Protein AF-A0A2D4FQ95-F1 (afdb_monomer)

Sequence (191 aa):
DLCTGSPGAPVATLPGPGVSPYSHSRPGHPTNSEYRPQQSTRLRQQVIQVVLNGMESYQEVTVQRNCCLTLCNFSIPEELEFQYRRVNELLLNILNPTRQDESIQRIAVHLCNALVCQVDNDHKEAVGRMGFVMTMLRLIQKKLGDKICDQVMEFSWSALWNITDETPSNCEMFLNYNGMKLFLECLKEFP

Structure (mmCIF, N/CA/C/O backbone):
data_AF-A0A2D4FQ95-F1
#
_entry.id   AF-A0A2D4FQ95-F1
#
loop_
_atom_site.group_PDB
_atom_site.id
_atom_site.type_symbol
_atom_site.label_atom_id
_atom_site.label_alt_id
_atom_site.label_comp_id
_atom_site.label_asym_id
_atom_site.label_entity_id
_atom_site.label_seq_id
_atom_site.pdbx_PDB_ins_code
_atom_site.Cartn_x
_atom_site.Cartn_y
_atom_site.Cartn_z
_atom_site.occupancy
_atom_site.B_iso_or_equiv
_atom_site.auth_seq_id
_atom_site.auth_comp_id
_atom_site.auth_asym_id
_atom_site.auth_atom_id
_atom_site.pdbx_PDB_model_num
ATOM 1 N N . ASP A 1 1 ? 41.271 51.588 54.695 1.00 37.12 1 ASP A N 1
ATOM 2 C CA . ASP A 1 1 ? 40.923 52.857 55.365 1.00 37.12 1 ASP A CA 1
ATOM 3 C C . ASP A 1 1 ? 39.530 53.277 54.935 1.00 37.12 1 ASP A C 1
ATOM 5 O O . ASP A 1 1 ? 39.297 53.499 53.759 1.00 37.12 1 ASP A O 1
ATOM 9 N N . LEU A 1 2 ? 38.527 52.951 55.744 1.00 34.06 2 LEU A N 1
ATOM 10 C CA . LEU A 1 2 ? 38.018 53.735 56.878 1.00 34.06 2 LEU A CA 1
ATOM 11 C C . LEU A 1 2 ? 36.988 54.784 56.434 1.00 34.06 2 LEU A C 1
ATOM 13 O O . LEU A 1 2 ? 37.273 55.724 55.705 1.00 34.06 2 LEU A O 1
ATOM 17 N N . CYS A 1 3 ? 35.778 54.532 56.931 1.00 29.42 3 CYS A N 1
ATOM 18 C CA . CYS A 1 3 ? 34.595 55.368 57.048 1.00 29.42 3 CYS A CA 1
ATOM 19 C C . CYS A 1 3 ? 34.855 56.875 57.203 1.00 29.42 3 CYS A C 1
ATOM 21 O O . CYS A 1 3 ? 35.782 57.271 57.901 1.00 29.42 3 CYS A O 1
ATOM 23 N N . THR A 1 4 ? 33.915 57.711 56.752 1.00 37.28 4 THR A N 1
ATOM 24 C CA . THR A 1 4 ? 32.944 58.427 57.621 1.00 37.28 4 THR A CA 1
ATOM 25 C C . THR A 1 4 ? 32.159 59.485 56.832 1.00 37.28 4 THR A C 1
ATOM 27 O O . THR A 1 4 ? 32.711 60.145 55.959 1.00 37.28 4 THR A O 1
ATOM 30 N N . GLY A 1 5 ? 30.870 59.661 57.166 1.00 34.75 5 GLY A N 1
ATOM 31 C CA . GLY A 1 5 ? 30.103 60.857 56.783 1.00 34.75 5 GLY A CA 1
ATOM 32 C C . GLY A 1 5 ? 28.598 60.672 56.537 1.00 34.75 5 GLY A C 1
ATOM 33 O O . GLY A 1 5 ? 28.131 60.888 55.428 1.00 34.75 5 GLY A O 1
ATOM 34 N N . SER A 1 6 ? 27.822 60.293 57.558 1.00 35.44 6 SER A N 1
ATOM 35 C CA . SER A 1 6 ? 26.397 60.697 57.699 1.00 35.44 6 SER A CA 1
ATOM 36 C C . SER A 1 6 ? 26.343 62.090 58.385 1.00 35.44 6 SER A C 1
ATOM 38 O O . SER A 1 6 ? 27.418 62.528 58.800 1.00 35.44 6 SER A O 1
ATOM 40 N N . PRO A 1 7 ? 25.197 62.785 58.624 1.00 46.59 7 PRO A N 1
ATOM 41 C CA . PRO A 1 7 ? 23.787 62.387 58.469 1.00 46.59 7 PRO A CA 1
ATOM 42 C C . PRO A 1 7 ? 22.829 63.471 57.897 1.00 46.59 7 PRO A C 1
ATOM 44 O O . PRO A 1 7 ? 23.135 64.656 57.835 1.00 46.59 7 PRO A O 1
ATOM 47 N N . GLY A 1 8 ? 21.599 63.057 57.578 1.00 35.72 8 GLY A N 1
ATOM 48 C CA . GLY A 1 8 ? 20.442 63.937 57.377 1.00 35.72 8 GLY A CA 1
ATOM 49 C C . GLY A 1 8 ? 19.144 63.124 57.413 1.00 35.72 8 GLY A C 1
ATOM 50 O O . GLY A 1 8 ? 18.840 62.408 56.467 1.00 35.72 8 GLY A O 1
ATOM 51 N N . ALA A 1 9 ? 18.420 63.183 58.530 1.00 34.75 9 ALA A N 1
ATOM 52 C CA . ALA A 1 9 ? 17.098 62.578 58.749 1.00 34.75 9 ALA A CA 1
ATOM 53 C C . ALA A 1 9 ? 16.001 63.674 58.672 1.00 34.75 9 ALA A C 1
ATOM 55 O O . ALA A 1 9 ? 16.349 64.849 58.574 1.00 34.75 9 ALA A O 1
ATOM 56 N N . PRO A 1 10 ? 14.712 63.388 58.933 1.00 43.38 10 PRO A N 1
ATOM 57 C CA . PRO A 1 10 ? 13.787 62.483 58.241 1.00 43.38 10 PRO A CA 1
ATOM 58 C C . PRO A 1 10 ? 12.487 63.222 57.821 1.00 43.38 10 PRO A C 1
ATOM 60 O O . PRO A 1 10 ? 12.159 64.269 58.372 1.00 43.38 10 PRO A O 1
ATOM 63 N N . VAL A 1 11 ? 11.666 62.644 56.935 1.00 38.31 11 VAL A N 1
ATOM 64 C CA . VAL A 1 11 ? 10.221 62.957 56.892 1.00 38.31 11 VAL A CA 1
ATOM 65 C C . VAL A 1 11 ? 9.431 61.657 56.833 1.00 38.31 11 VAL A C 1
ATOM 67 O O . VAL A 1 11 ? 9.595 60.843 55.929 1.00 38.31 11 VAL A O 1
ATOM 70 N N . ALA A 1 12 ? 8.595 61.479 57.852 1.00 32.03 12 ALA A N 1
ATOM 71 C CA . ALA A 1 12 ? 7.659 60.385 58.017 1.00 32.03 12 ALA A CA 1
ATOM 72 C C . ALA A 1 12 ? 6.338 60.687 57.295 1.00 32.03 12 ALA A C 1
ATOM 74 O O . ALA A 1 12 ? 5.844 61.814 57.316 1.00 32.03 12 ALA A O 1
ATOM 75 N N . THR A 1 13 ? 5.706 59.660 56.732 1.00 37.78 13 THR A N 1
ATOM 76 C CA . THR A 1 13 ? 4.256 59.644 56.511 1.00 37.78 13 THR A CA 1
ATOM 77 C C . THR A 1 13 ? 3.721 58.295 56.992 1.00 37.78 13 THR A C 1
ATOM 79 O O . THR A 1 13 ? 4.320 57.250 56.751 1.00 37.78 13 THR A O 1
ATOM 82 N N . LEU A 1 14 ? 2.660 58.384 57.792 1.00 38.50 14 LEU A N 1
ATOM 83 C CA . LEU A 1 14 ? 2.061 57.374 58.670 1.00 38.50 14 LEU A CA 1
ATOM 84 C C . LEU A 1 14 ? 1.149 56.357 57.927 1.00 38.50 14 LEU A C 1
ATOM 86 O O . LEU A 1 14 ? 0.901 56.525 56.734 1.00 38.50 14 LEU A O 1
ATOM 90 N N . PRO A 1 15 ? 0.672 55.292 58.615 1.00 43.94 15 PRO A N 1
ATOM 91 C CA . PRO A 1 15 ? 0.324 53.997 58.030 1.00 43.94 15 PRO A CA 1
ATOM 92 C C . PRO A 1 15 ? -1.182 53.783 57.793 1.00 43.94 15 PRO A C 1
ATOM 94 O O . PRO A 1 15 ? -2.026 54.415 58.425 1.00 43.94 15 PRO A O 1
ATOM 97 N N . GLY A 1 16 ? -1.505 52.804 56.941 1.00 38.12 16 GLY A N 1
ATOM 98 C CA . GLY A 1 16 ? -2.830 52.178 56.845 1.00 38.12 16 GLY A CA 1
ATOM 99 C C . GLY A 1 16 ? -2.853 50.787 57.512 1.00 38.12 16 GLY A C 1
ATOM 100 O O . GLY A 1 16 ? -1.824 50.109 57.508 1.00 38.12 16 GLY A O 1
ATOM 101 N N . PRO A 1 17 ? -3.980 50.350 58.109 1.00 39.91 17 PRO A N 1
ATOM 102 C CA . PRO A 1 17 ? -4.015 49.262 59.090 1.00 39.91 17 PRO A CA 1
ATOM 103 C C . PRO A 1 17 ? -4.292 47.860 58.503 1.00 39.91 17 PRO A C 1
ATOM 105 O O . PRO A 1 17 ? -5.199 47.676 57.702 1.00 39.91 17 PRO A O 1
ATOM 108 N N . GLY A 1 18 ? -3.546 46.865 58.998 1.00 37.84 18 GLY A N 1
ATOM 109 C CA . GLY A 1 18 ? -4.095 45.744 59.779 1.00 37.84 18 GLY A CA 1
ATOM 110 C C . GLY A 1 18 ? -4.864 44.589 59.104 1.00 37.84 18 GLY A C 1
ATOM 111 O O . GLY A 1 18 ? -6.081 44.654 59.031 1.00 37.84 18 GLY A O 1
ATOM 112 N N . VAL A 1 19 ? -4.119 43.506 58.797 1.00 42.06 19 VAL A N 1
ATOM 113 C CA . VAL A 1 19 ? -4.344 42.040 59.033 1.00 42.06 19 VAL A CA 1
ATOM 114 C C . VAL A 1 19 ? -5.722 41.413 58.702 1.00 42.06 19 VAL A C 1
ATOM 116 O O . VAL A 1 19 ? -6.765 41.923 59.078 1.00 42.06 19 VAL A O 1
ATOM 119 N N . SER A 1 20 ? -5.814 40.204 58.121 1.00 36.41 20 SER A N 1
ATOM 120 C CA . SER A 1 20 ? -5.571 38.926 58.836 1.00 36.41 20 SER A CA 1
ATOM 121 C C . SER A 1 20 ? -5.819 37.675 57.929 1.00 36.41 20 SER A C 1
ATOM 123 O O . SER A 1 20 ? -6.104 37.845 56.746 1.00 36.41 20 S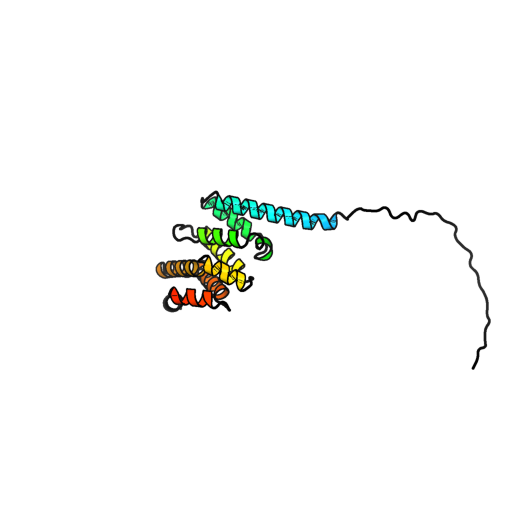ER A O 1
ATOM 125 N N . PRO A 1 21 ? -5.703 36.407 58.389 1.00 41.75 21 PRO A N 1
ATOM 126 C CA . PRO A 1 21 ? -4.522 35.568 58.171 1.00 41.75 21 PRO A CA 1
ATOM 127 C C . PRO A 1 21 ? -4.899 34.128 57.739 1.00 41.75 21 PRO A C 1
ATOM 129 O O . PRO A 1 21 ? -5.302 33.329 58.572 1.00 41.75 21 PRO A O 1
ATOM 132 N N . TYR A 1 22 ? -4.757 33.729 56.474 1.00 31.12 22 TYR A N 1
ATOM 133 C CA . TYR A 1 22 ? -4.996 32.319 56.105 1.00 31.12 22 TYR A CA 1
ATOM 134 C C . TYR A 1 22 ? -4.031 31.834 55.021 1.00 31.12 22 TYR A C 1
ATOM 136 O O . TYR A 1 22 ? -4.389 31.668 53.860 1.00 31.12 22 TYR A O 1
ATOM 144 N N . SER A 1 23 ? -2.789 31.562 55.419 1.00 41.69 23 SER A N 1
ATOM 145 C CA . SER A 1 23 ? -1.865 30.691 54.688 1.00 41.69 23 SER A CA 1
ATOM 146 C C . SER A 1 23 ? -2.082 29.237 55.120 1.00 41.69 23 SER A C 1
ATOM 148 O O . SER A 1 23 ? -1.330 28.671 55.911 1.00 41.69 23 SER A O 1
ATOM 150 N N . HIS A 1 24 ? -3.135 28.609 54.597 1.00 36.53 24 HIS A N 1
ATOM 151 C CA . HIS A 1 24 ? -3.285 27.153 54.616 1.00 36.53 24 HIS A CA 1
ATOM 152 C C . HIS A 1 24 ? -3.449 26.652 53.184 1.00 36.53 24 HIS A C 1
ATOM 154 O O . HIS A 1 24 ? -4.546 26.615 52.628 1.00 36.53 24 HIS A O 1
ATOM 160 N N . SER A 1 25 ? -2.322 26.277 52.584 1.00 34.69 25 SER A N 1
ATOM 161 C CA . SER A 1 25 ? -2.263 25.540 51.327 1.00 34.69 25 SER A CA 1
ATOM 162 C C . SER A 1 25 ? -2.965 24.190 51.511 1.00 34.69 25 SER A C 1
ATOM 164 O O . SER A 1 25 ? -2.443 23.297 52.176 1.00 34.69 25 SER A O 1
ATOM 166 N N . ARG A 1 26 ? -4.174 24.045 50.956 1.00 35.00 26 ARG A N 1
ATOM 167 C CA . ARG A 1 26 ? -4.848 22.744 50.817 1.00 35.00 26 ARG A CA 1
ATOM 168 C C . ARG A 1 26 ? -4.076 21.860 49.823 1.00 35.00 26 ARG A C 1
ATOM 170 O O . ARG A 1 26 ? -3.608 22.385 48.813 1.00 35.00 26 ARG A O 1
ATOM 177 N N . PRO A 1 27 ? -3.987 20.536 50.040 1.00 46.62 27 PRO A N 1
ATOM 178 C CA . PRO A 1 27 ? -3.434 19.625 49.051 1.00 46.62 27 PRO A CA 1
ATOM 179 C C . PRO A 1 27 ? -4.472 19.290 47.971 1.00 46.62 27 PRO A C 1
ATOM 181 O O . PRO A 1 27 ? -5.615 18.969 48.283 1.00 46.62 27 PRO A O 1
ATOM 184 N N . GLY A 1 28 ? -4.029 19.314 46.711 1.00 48.28 28 GLY A N 1
ATOM 185 C CA . GLY A 1 28 ? -4.607 18.540 45.611 1.00 48.28 28 GLY A CA 1
ATOM 186 C C . GLY A 1 28 ? -5.890 19.075 44.972 1.00 48.28 28 GLY A C 1
ATOM 187 O O . GLY A 1 28 ? -6.985 18.658 45.322 1.00 48.28 28 GLY A O 1
ATOM 188 N N . HIS A 1 29 ? -5.740 19.855 43.902 1.00 39.56 29 HIS A N 1
ATOM 189 C CA . HIS A 1 29 ? -6.600 19.692 42.730 1.00 39.56 29 HIS A CA 1
ATOM 190 C C . HIS A 1 29 ? -5.735 19.821 41.475 1.00 39.56 29 HIS A C 1
ATOM 192 O O . HIS A 1 29 ? -5.236 20.912 41.200 1.00 39.56 29 HIS A O 1
ATOM 198 N N . PRO A 1 30 ? -5.516 18.730 40.727 1.00 44.94 30 PRO A N 1
ATOM 199 C CA . PRO A 1 30 ? -4.867 18.832 39.436 1.00 44.94 30 PRO A CA 1
ATOM 200 C C . PRO A 1 30 ? -5.828 19.572 38.497 1.00 44.94 30 PRO A C 1
ATOM 202 O O . PRO A 1 30 ? -7.034 19.309 38.455 1.00 44.94 30 PRO A O 1
ATOM 205 N N . THR A 1 31 ? -5.312 20.598 37.834 1.00 43.31 31 THR A N 1
ATOM 206 C CA . THR A 1 31 ? -6.087 21.522 37.015 1.00 43.31 31 THR A CA 1
ATOM 207 C C . THR A 1 31 ? -6.659 20.789 35.798 1.00 43.31 31 THR A C 1
ATOM 209 O O . THR A 1 31 ? -5.975 20.060 35.085 1.00 43.31 31 THR A O 1
ATOM 212 N N . ASN A 1 32 ? -7.952 20.999 35.544 1.00 48.06 32 ASN A N 1
ATOM 213 C CA . ASN A 1 32 ? -8.749 20.392 34.463 1.00 48.06 32 ASN A CA 1
ATOM 214 C C . ASN A 1 32 ? -8.170 20.581 33.036 1.00 48.06 32 ASN A C 1
ATOM 216 O O . ASN A 1 32 ? -8.685 20.015 32.071 1.00 48.06 32 ASN A O 1
ATOM 220 N N . SER A 1 33 ? -7.131 21.404 32.883 1.00 49.38 33 SER A N 1
ATOM 221 C CA . SER A 1 33 ? -6.471 21.718 31.617 1.00 49.38 33 SER A CA 1
ATOM 222 C C . SER A 1 33 ? -5.540 20.613 31.118 1.00 49.38 33 SER A C 1
ATOM 224 O O . SER A 1 33 ? -5.439 20.446 29.909 1.00 49.38 33 SER A O 1
ATOM 226 N N . GLU A 1 34 ? -4.910 19.832 32.000 1.00 44.41 34 GLU A N 1
ATOM 227 C CA . GLU A 1 34 ? -4.027 18.717 31.599 1.00 44.41 34 GLU A CA 1
ATOM 228 C C . GLU A 1 34 ? -4.803 17.415 31.338 1.00 44.41 34 GLU A C 1
ATOM 230 O O . GLU A 1 34 ? -4.411 16.606 30.497 1.00 44.41 34 GLU A O 1
ATOM 235 N N . TYR A 1 35 ? -5.969 17.249 31.972 1.00 45.50 35 TYR A N 1
ATOM 236 C CA . TYR A 1 35 ? -6.833 16.079 31.770 1.00 45.50 35 TYR A CA 1
ATOM 237 C C . TYR A 1 35 ? -7.503 16.039 30.395 1.00 45.50 35 TYR A C 1
ATOM 239 O O . TYR 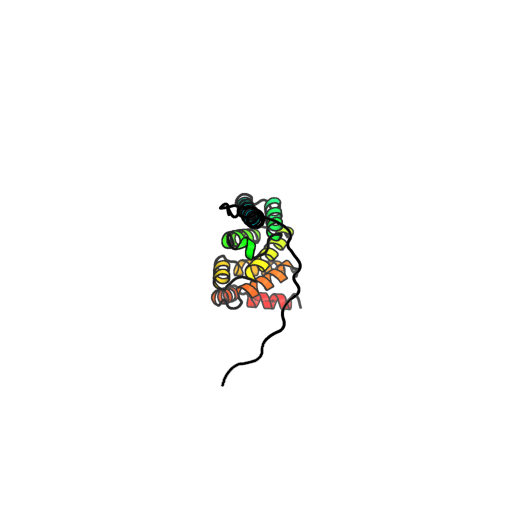A 1 35 ? -7.664 14.963 29.821 1.00 45.50 35 TYR A O 1
ATOM 247 N N . ARG A 1 36 ? -7.891 17.196 29.846 1.00 43.00 36 ARG A N 1
ATOM 248 C CA . ARG A 1 36 ? -8.571 17.293 28.543 1.00 43.00 36 ARG A CA 1
ATOM 249 C C . ARG A 1 36 ? -7.748 16.766 27.355 1.00 43.00 36 ARG A C 1
ATOM 251 O O . ARG A 1 36 ? -8.315 15.999 26.576 1.00 43.00 36 ARG A O 1
ATOM 258 N N . PRO A 1 37 ? -6.459 17.119 27.182 1.00 54.66 37 PRO A N 1
ATOM 259 C CA . PRO A 1 37 ? -5.652 16.567 26.094 1.00 54.66 37 PRO A CA 1
ATOM 260 C C . PRO A 1 37 ? -5.351 15.072 26.283 1.00 54.66 37 PRO A C 1
ATOM 262 O O . PRO A 1 37 ? -5.376 14.317 25.322 1.00 54.66 37 PRO A O 1
ATOM 265 N N . GLN A 1 38 ? -5.163 14.589 27.514 1.00 54.97 38 GLN A N 1
ATOM 266 C CA . GLN A 1 38 ? -4.898 13.162 27.758 1.00 54.97 38 GLN A CA 1
ATOM 267 C C . GLN A 1 38 ? -6.140 12.279 27.548 1.00 54.97 38 GLN A C 1
ATOM 269 O O . GLN A 1 38 ? -6.038 11.158 27.045 1.00 54.97 38 GLN A O 1
ATOM 274 N N . GLN A 1 39 ? -7.331 12.780 27.895 1.00 59.75 39 GLN A N 1
ATOM 275 C CA . GLN A 1 39 ? -8.601 12.124 27.569 1.00 59.75 39 GLN A CA 1
ATOM 276 C C . GLN A 1 39 ? -8.849 12.089 26.059 1.00 59.75 39 GLN A C 1
ATOM 278 O O . GLN A 1 39 ? -9.342 11.078 25.557 1.00 59.75 39 GLN A O 1
ATOM 283 N N . SER A 1 40 ? -8.473 13.145 25.328 1.00 80.25 40 SER A N 1
ATOM 284 C CA . SER A 1 40 ? -8.627 13.169 23.873 1.00 80.25 40 SER A CA 1
ATOM 285 C C . SER A 1 40 ? -7.699 12.163 23.186 1.00 80.25 40 SER A C 1
ATOM 287 O O . SER A 1 40 ? -8.164 11.449 22.301 1.00 80.25 40 SER A O 1
ATOM 289 N N . THR A 1 41 ? -6.450 11.993 23.639 1.00 84.38 41 THR A N 1
ATOM 290 C CA . THR A 1 41 ? -5.540 10.959 23.110 1.00 8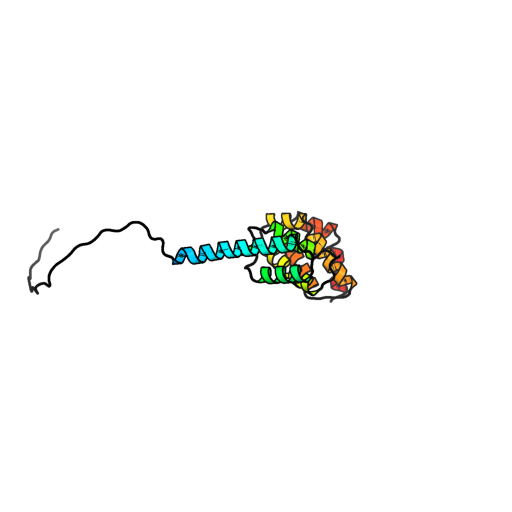4.38 41 THR A CA 1
ATOM 291 C C . THR A 1 41 ? -6.062 9.546 23.364 1.00 84.38 41 THR A C 1
ATOM 293 O O . THR A 1 41 ? -6.095 8.732 22.444 1.00 84.38 41 THR A O 1
ATOM 296 N N . ARG A 1 42 ? -6.532 9.241 24.584 1.00 87.31 42 ARG A N 1
ATOM 297 C CA . ARG A 1 42 ? -7.104 7.915 24.894 1.00 87.31 42 ARG A CA 1
ATOM 298 C C . ARG A 1 42 ? -8.335 7.610 24.049 1.00 87.31 42 ARG A C 1
ATOM 300 O O . ARG A 1 42 ? -8.467 6.498 23.548 1.00 87.31 42 ARG A O 1
ATOM 307 N N . LEU A 1 43 ? -9.215 8.595 23.868 1.00 90.38 43 LEU A N 1
ATOM 308 C CA . LEU A 1 43 ? -10.391 8.439 23.018 1.00 90.38 43 LEU A CA 1
ATOM 309 C C . LEU A 1 43 ? -9.993 8.198 21.556 1.00 90.38 43 LEU A C 1
ATOM 311 O O . LEU A 1 43 ? -10.539 7.304 20.920 1.00 90.38 43 LEU A O 1
ATOM 315 N N . ARG A 1 44 ? -9.008 8.935 21.030 1.00 91.31 44 ARG A N 1
ATOM 316 C CA . ARG A 1 44 ? -8.482 8.744 19.666 1.00 91.31 44 ARG A CA 1
ATOM 317 C C . ARG A 1 44 ? -7.903 7.343 19.474 1.00 91.31 44 ARG A C 1
ATOM 319 O O . ARG A 1 44 ? -8.259 6.674 18.510 1.00 91.31 44 ARG A O 1
ATOM 326 N N . GLN A 1 45 ? -7.120 6.850 20.434 1.00 93.56 45 GLN A N 1
ATOM 327 C CA . GLN A 1 45 ? -6.610 5.474 20.417 1.00 93.56 45 GLN A CA 1
ATOM 328 C C . GLN A 1 45 ? -7.738 4.433 20.441 1.00 93.56 45 GLN A C 1
ATOM 330 O O . GLN A 1 45 ? -7.681 3.453 19.701 1.00 93.56 45 GLN A O 1
ATOM 335 N N . GLN A 1 46 ? -8.789 4.647 21.241 1.00 94.12 46 GLN A N 1
ATOM 336 C CA . GLN A 1 46 ? -9.968 3.772 21.250 1.00 94.12 46 GLN A CA 1
ATOM 337 C C . GLN A 1 46 ? -10.698 3.784 19.903 1.00 94.12 46 GLN A C 1
ATOM 339 O O . GLN A 1 46 ? -11.072 2.723 19.409 1.00 94.12 46 GLN A O 1
ATOM 344 N N . VAL A 1 47 ? -10.866 4.956 19.283 1.00 94.56 47 VAL A N 1
ATOM 345 C CA . VAL A 1 47 ? -11.465 5.070 17.946 1.00 94.56 47 VAL A CA 1
ATOM 346 C C . VAL A 1 47 ? -10.632 4.300 16.926 1.00 94.56 47 VAL A C 1
ATOM 348 O O . VAL A 1 47 ? -11.195 3.490 16.195 1.00 94.56 47 VAL A O 1
ATOM 351 N N . ILE A 1 48 ? -9.307 4.472 16.917 1.00 95.31 48 ILE A N 1
ATOM 352 C CA . ILE A 1 48 ? -8.406 3.722 16.030 1.00 95.31 48 ILE A CA 1
ATOM 353 C C . ILE A 1 48 ? -8.580 2.215 16.245 1.00 95.31 48 ILE A C 1
ATOM 355 O O . ILE A 1 48 ? -8.782 1.486 15.280 1.00 95.31 48 ILE A O 1
ATOM 359 N N . GLN A 1 49 ? -8.589 1.733 17.491 1.00 96.00 49 GLN A N 1
ATOM 360 C CA . GLN A 1 49 ? -8.803 0.309 17.775 1.00 96.00 49 GLN A CA 1
ATOM 361 C C . GLN A 1 49 ? -10.139 -0.204 17.227 1.00 96.00 49 GLN A C 1
ATOM 363 O O . GLN A 1 49 ? -10.172 -1.258 16.598 1.00 96.00 49 GLN A O 1
ATOM 368 N N . VAL A 1 50 ? -11.233 0.535 17.428 1.00 96.19 50 VAL A N 1
ATOM 369 C CA . VAL A 1 50 ? -12.558 0.154 16.913 1.00 96.19 50 VAL A CA 1
ATOM 370 C C . VAL A 1 50 ? -12.571 0.137 15.384 1.00 96.19 50 VAL A C 1
ATOM 372 O O . VAL A 1 50 ? -13.114 -0.797 14.794 1.00 96.19 50 VAL A O 1
ATOM 375 N N . VAL A 1 51 ? -11.938 1.121 14.740 1.00 96.50 51 VAL A N 1
ATOM 376 C CA . VAL A 1 51 ? -11.808 1.184 13.279 1.00 96.50 51 VAL A CA 1
ATOM 377 C C . VAL A 1 51 ? -11.063 -0.042 12.750 1.00 96.50 51 VAL A C 1
ATOM 379 O O . VAL A 1 51 ? -11.560 -0.691 11.830 1.00 96.50 51 VAL A O 1
ATOM 382 N N . LEU A 1 52 ? -9.929 -0.410 13.356 1.00 96.25 52 LEU A N 1
ATOM 383 C CA . LEU A 1 52 ? -9.147 -1.582 12.942 1.00 96.25 52 LEU A CA 1
ATOM 384 C C . LEU A 1 52 ? -9.895 -2.895 13.191 1.00 96.25 52 LEU A C 1
ATOM 386 O O . LEU A 1 52 ? -9.926 -3.747 12.308 1.00 96.25 52 LEU A O 1
ATOM 390 N N . ASN A 1 53 ? -10.582 -3.034 14.328 1.00 96.19 53 ASN A N 1
ATOM 391 C CA . ASN A 1 53 ? -11.427 -4.202 14.603 1.00 96.19 53 ASN A CA 1
ATOM 392 C C . ASN A 1 53 ? -12.542 -4.349 13.550 1.00 96.19 53 ASN A C 1
ATOM 394 O O . ASN A 1 53 ? -12.866 -5.459 13.121 1.00 96.19 53 ASN A O 1
ATOM 398 N N . GLY A 1 54 ? -13.122 -3.227 13.110 1.00 94.94 54 GLY A N 1
ATOM 399 C CA . GLY A 1 54 ? -14.091 -3.193 12.017 1.00 94.94 54 GLY A CA 1
ATOM 400 C C . GLY A 1 54 ? -13.488 -3.672 10.695 1.00 94.94 54 GLY A C 1
ATOM 401 O O . GLY A 1 54 ? -14.086 -4.502 10.016 1.00 94.94 54 GLY A O 1
ATOM 402 N N . MET A 1 55 ? -12.279 -3.219 10.358 1.00 94.75 55 MET A N 1
ATOM 403 C CA . MET A 1 55 ? -11.568 -3.660 9.151 1.00 94.75 55 MET A CA 1
ATOM 404 C C . MET A 1 55 ? -11.179 -5.146 9.193 1.00 94.75 55 MET A C 1
ATOM 406 O O . MET A 1 55 ? -11.167 -5.805 8.155 1.00 94.75 55 MET A O 1
ATOM 410 N N . GLU A 1 56 ? -10.872 -5.702 10.363 1.00 94.56 56 GLU A N 1
ATOM 411 C CA . GLU A 1 56 ? -10.598 -7.138 10.520 1.00 94.56 56 GLU A CA 1
ATOM 412 C C . GLU A 1 56 ? -11.875 -7.969 10.333 1.00 94.56 56 GLU A C 1
ATOM 414 O O . GLU A 1 56 ? -11.864 -8.992 9.647 1.00 94.56 56 GLU A O 1
ATOM 419 N N . SER A 1 57 ? -12.991 -7.496 10.893 1.00 95.00 57 SER A N 1
ATOM 420 C CA . SER A 1 57 ? -14.256 -8.238 10.937 1.00 95.00 57 SER A CA 1
ATOM 421 C C . SER A 1 57 ? -15.050 -8.178 9.628 1.00 95.00 57 SER A C 1
ATOM 423 O O . SER A 1 57 ? -15.740 -9.136 9.285 1.00 95.00 57 SER A O 1
ATOM 425 N N . TYR A 1 58 ? -14.968 -7.068 8.888 1.00 92.44 58 TYR A N 1
ATOM 426 C CA . TYR A 1 58 ? -15.838 -6.805 7.739 1.00 92.44 58 TYR A CA 1
ATOM 427 C C . TYR A 1 58 ? -15.032 -6.524 6.477 1.00 92.44 58 TYR A C 1
ATOM 429 O O . TYR A 1 58 ? -14.414 -5.476 6.343 1.00 92.44 58 TYR A O 1
ATOM 437 N N . GLN A 1 59 ? -15.089 -7.422 5.494 1.00 88.75 59 GLN A N 1
ATOM 438 C CA . GLN A 1 59 ? -14.370 -7.274 4.219 1.00 88.75 59 GLN A CA 1
ATOM 439 C C . GLN A 1 59 ? -15.161 -6.497 3.145 1.00 88.75 59 GLN A C 1
ATOM 441 O O . GLN A 1 59 ? -14.739 -6.401 1.991 1.00 88.75 59 GLN A O 1
ATOM 446 N N . GLU A 1 60 ? -16.301 -5.913 3.503 1.00 90.25 60 GLU A N 1
ATOM 447 C CA . GLU A 1 60 ? -17.126 -5.117 2.596 1.00 90.25 60 GLU A CA 1
ATOM 448 C C . GLU A 1 60 ? -16.397 -3.838 2.162 1.00 90.25 60 GLU A C 1
ATOM 450 O O . GLU A 1 60 ? -15.858 -3.101 2.990 1.00 90.25 60 GLU A O 1
ATOM 455 N N . VAL A 1 61 ? -16.409 -3.545 0.858 1.00 89.44 61 VAL A N 1
ATOM 456 C CA . VAL A 1 61 ? -15.690 -2.398 0.272 1.00 89.44 61 VAL A CA 1
ATOM 457 C C . VAL A 1 61 ? -16.088 -1.079 0.939 1.00 89.44 61 VAL A C 1
ATOM 459 O O . VAL A 1 61 ? -15.222 -0.267 1.254 1.00 89.44 61 VAL A O 1
ATOM 462 N N . THR A 1 62 ? -17.378 -0.882 1.217 1.00 91.69 62 THR A N 1
ATOM 463 C CA . THR A 1 62 ? -17.892 0.333 1.866 1.00 91.69 62 THR A CA 1
ATOM 464 C C . THR A 1 62 ? -17.352 0.502 3.286 1.00 91.69 62 THR A C 1
ATOM 466 O O . THR A 1 62 ? -16.940 1.603 3.650 1.00 91.69 62 THR A O 1
ATOM 469 N N . VAL A 1 63 ? -17.311 -0.576 4.079 1.00 92.38 63 VAL A N 1
ATOM 470 C CA . VAL A 1 63 ? -16.784 -0.534 5.453 1.00 92.38 63 VAL A CA 1
ATOM 471 C C . VAL A 1 63 ? -15.295 -0.226 5.424 1.00 92.38 63 VAL A C 1
ATOM 473 O O . VAL A 1 63 ? -14.850 0.717 6.072 1.00 92.38 63 VAL A O 1
ATOM 476 N N . GLN A 1 64 ? -14.541 -0.948 4.597 1.00 93.69 64 GLN A N 1
ATOM 477 C CA . GLN A 1 64 ? -13.102 -0.751 4.456 1.00 93.69 64 GLN A CA 1
ATOM 478 C C . GLN A 1 64 ? -12.771 0.675 3.994 1.00 93.69 64 GLN A C 1
ATOM 480 O O . GLN A 1 64 ? -11.906 1.327 4.573 1.00 93.69 64 GLN A O 1
ATOM 485 N N . ARG A 1 65 ? -13.517 1.213 3.020 1.00 93.50 65 ARG A N 1
ATOM 486 C CA . ARG A 1 65 ? -13.361 2.593 2.544 1.00 93.50 65 ARG A CA 1
ATOM 487 C C . ARG A 1 65 ? -13.608 3.607 3.657 1.00 93.50 65 ARG A C 1
ATOM 489 O O . ARG A 1 65 ? -12.794 4.509 3.835 1.00 93.50 65 ARG A O 1
ATOM 496 N N . ASN A 1 66 ? -14.701 3.468 4.405 1.00 93.94 66 ASN A N 1
ATOM 497 C CA . ASN A 1 66 ? -15.033 4.386 5.496 1.00 93.94 66 ASN A CA 1
ATOM 498 C C . ASN A 1 66 ? -14.005 4.312 6.631 1.00 93.94 66 ASN A C 1
ATOM 500 O O . ASN A 1 66 ? -13.612 5.347 7.171 1.00 93.94 66 ASN A O 1
ATOM 504 N N . CYS A 1 67 ? -13.520 3.114 6.951 1.00 95.44 67 CYS A N 1
ATOM 505 C CA . CYS A 1 67 ? -12.445 2.925 7.914 1.00 95.44 67 CYS A CA 1
ATOM 506 C C . CYS A 1 67 ? -11.146 3.596 7.446 1.00 95.44 67 CYS A C 1
ATOM 508 O O . CYS A 1 67 ? -10.585 4.389 8.195 1.00 95.44 67 CYS A O 1
ATOM 510 N N . CYS A 1 68 ? -10.708 3.381 6.201 1.00 94.69 68 CYS A N 1
ATOM 511 C CA . CYS A 1 68 ? -9.519 4.042 5.659 1.00 94.69 68 CYS A CA 1
ATOM 512 C C . CYS A 1 68 ? -9.654 5.573 5.645 1.00 94.69 68 CYS A C 1
ATOM 514 O O . CYS A 1 68 ? -8.731 6.262 6.067 1.00 94.69 68 CYS A O 1
ATOM 516 N N . LEU A 1 69 ? -10.807 6.116 5.236 1.00 94.00 69 LEU A N 1
ATOM 517 C CA . LEU A 1 69 ? -11.065 7.562 5.299 1.00 94.00 69 LEU A CA 1
ATOM 518 C C . LEU A 1 69 ? -11.004 8.090 6.735 1.00 94.00 69 LEU A C 1
ATOM 520 O O . LEU A 1 69 ? -10.506 9.187 6.968 1.00 94.00 69 LEU A O 1
ATOM 524 N N . THR A 1 70 ? -11.484 7.308 7.702 1.00 94.25 70 THR A N 1
ATOM 525 C CA . THR A 1 70 ? -11.392 7.661 9.123 1.00 94.25 70 THR A CA 1
ATOM 526 C C . THR A 1 70 ? -9.931 7.692 9.574 1.00 94.25 70 THR A C 1
ATOM 528 O O . THR A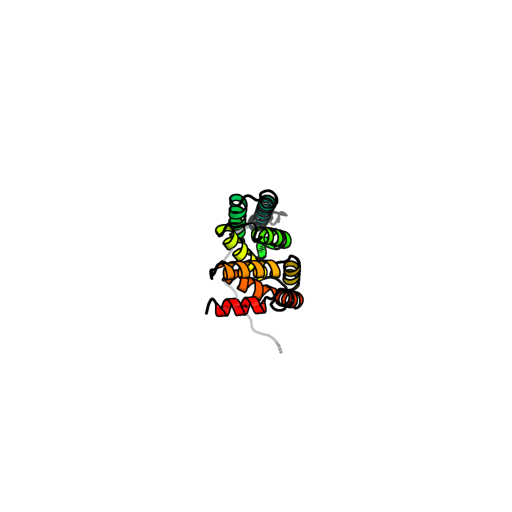 1 70 ? -9.527 8.657 10.214 1.00 94.25 70 THR A O 1
ATOM 531 N N . LEU A 1 71 ? -9.116 6.707 9.172 1.00 94.12 71 LEU A N 1
ATOM 532 C CA . LEU A 1 71 ? -7.679 6.664 9.475 1.00 94.12 71 LEU A CA 1
ATOM 533 C C . LEU A 1 71 ? -6.910 7.857 8.882 1.00 94.12 71 LEU A C 1
ATOM 535 O O . LEU A 1 71 ? -6.020 8.380 9.544 1.00 94.12 71 LEU A O 1
ATOM 539 N N . CYS A 1 72 ? -7.285 8.344 7.693 1.00 92.12 72 CYS A N 1
ATOM 540 C CA . CYS A 1 72 ? -6.674 9.535 7.085 1.00 92.12 72 CYS A CA 1
ATOM 541 C C . CYS A 1 72 ? -6.860 10.829 7.899 1.00 92.12 72 CYS A C 1
ATOM 543 O O . C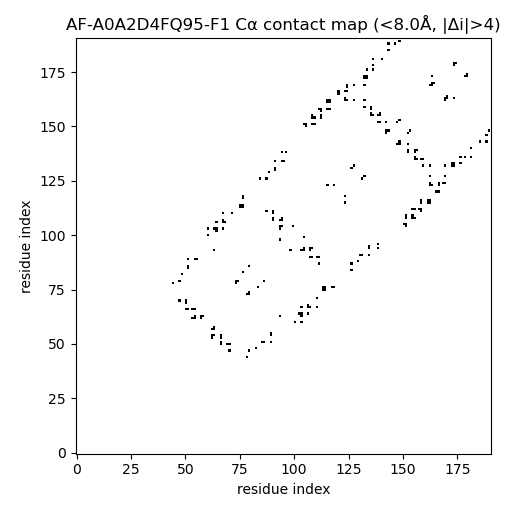YS A 1 72 ? -6.174 11.807 7.625 1.00 92.12 72 CYS A O 1
ATOM 545 N N . ASN A 1 73 ? -7.791 10.869 8.861 1.00 91.25 73 ASN A N 1
ATOM 546 C CA . ASN A 1 73 ? -8.013 12.046 9.709 1.00 91.25 73 ASN A CA 1
ATOM 547 C C . ASN A 1 73 ? -7.106 12.088 10.953 1.00 91.25 73 ASN A C 1
ATOM 549 O O . ASN A 1 73 ? -7.185 13.043 11.726 1.00 91.25 73 ASN A O 1
ATOM 553 N N . PHE A 1 74 ? -6.275 11.066 11.165 1.00 91.62 74 PHE A N 1
ATOM 554 C CA . PHE A 1 74 ? -5.287 11.029 12.243 1.00 91.62 74 PHE A CA 1
ATOM 555 C C . PHE A 1 74 ? -3.904 11.434 11.730 1.00 91.62 74 PHE A C 1
ATOM 557 O O . PHE A 1 74 ? -3.597 11.265 10.549 1.00 91.62 74 PHE A O 1
ATOM 564 N N . SER A 1 75 ? -3.052 11.940 12.618 1.00 86.69 75 SER A N 1
ATOM 565 C CA . SER A 1 75 ? -1.655 12.232 12.292 1.00 86.69 75 SER A CA 1
ATOM 566 C C . SER A 1 75 ? -0.883 10.932 12.061 1.00 86.69 75 SER A C 1
ATOM 568 O O . SER A 1 75 ? -0.757 10.100 12.959 1.00 86.69 75 SER A O 1
ATOM 570 N N . ILE A 1 76 ? -0.351 10.756 10.851 1.00 86.69 76 ILE A N 1
ATOM 571 C CA . ILE A 1 76 ? 0.422 9.577 10.445 1.00 86.69 76 ILE A CA 1
ATOM 572 C C . ILE A 1 76 ? 1.914 9.942 10.420 1.00 86.69 76 ILE A C 1
ATOM 574 O O . ILE A 1 76 ? 2.258 10.955 9.807 1.00 86.69 76 ILE A O 1
ATOM 578 N N . PRO A 1 77 ? 2.810 9.138 11.025 1.00 84.38 77 PRO A N 1
ATOM 579 C CA . PRO A 1 77 ? 2.559 7.855 11.696 1.00 84.38 77 PRO A CA 1
ATOM 580 C C . PRO A 1 77 ? 2.223 7.971 13.195 1.00 84.38 77 PRO A C 1
ATOM 582 O O . PRO A 1 77 ? 1.767 6.987 13.772 1.00 84.38 77 PRO A O 1
ATOM 585 N N . GLU A 1 78 ? 2.410 9.144 13.811 1.00 87.44 78 GLU A N 1
ATOM 586 C CA . GLU A 1 78 ? 2.396 9.358 15.272 1.00 87.44 78 GLU A CA 1
ATOM 587 C C . GLU A 1 78 ? 1.175 8.763 16.000 1.00 87.44 78 GLU A C 1
ATOM 589 O O . GLU A 1 78 ? 1.318 8.056 16.995 1.00 87.44 78 GLU A O 1
ATOM 594 N N . GLU A 1 79 ? -0.048 8.998 15.515 1.00 88.88 79 GLU A N 1
ATOM 595 C CA . GLU A 1 79 ? -1.259 8.503 16.186 1.00 88.88 79 GLU A CA 1
ATOM 596 C C . GLU A 1 79 ? -1.531 7.014 15.915 1.00 88.88 79 GLU A C 1
ATOM 598 O O . GLU A 1 79 ? -2.295 6.394 16.652 1.00 88.88 79 GLU A O 1
ATOM 603 N N . LEU A 1 80 ? -0.910 6.418 14.892 1.00 89.69 80 LEU A N 1
ATOM 604 C CA . LEU A 1 80 ? -1.107 5.017 14.492 1.00 89.69 80 LEU A CA 1
ATOM 605 C C . LEU A 1 80 ? 0.002 4.082 14.983 1.00 89.69 80 LEU A C 1
ATOM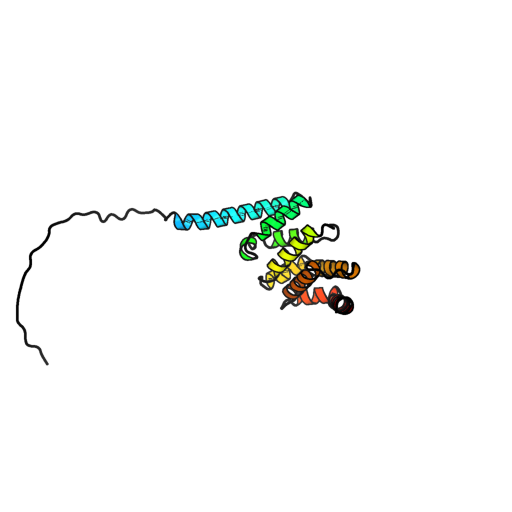 607 O O . LEU A 1 80 ? -0.159 2.864 14.905 1.00 89.69 80 LEU A O 1
ATOM 611 N N . GLU A 1 81 ? 1.097 4.627 15.509 1.00 88.81 81 GLU A N 1
ATOM 612 C CA . GLU A 1 81 ? 2.305 3.894 15.895 1.00 88.81 81 GLU A CA 1
ATOM 613 C C . GLU A 1 81 ? 2.006 2.700 16.821 1.00 88.81 81 GLU A C 1
ATOM 615 O O . GLU A 1 81 ? 2.435 1.574 16.573 1.00 88.81 81 GLU A O 1
ATOM 620 N N . PHE A 1 82 ? 1.139 2.890 17.821 1.00 90.25 82 PHE A N 1
ATOM 621 C CA . PHE A 1 82 ? 0.750 1.838 18.773 1.00 90.25 82 PHE A CA 1
ATOM 622 C C . PHE A 1 82 ? -0.006 0.646 18.144 1.00 90.25 82 PHE A C 1
ATOM 624 O O . PHE A 1 82 ? -0.221 -0.372 18.805 1.00 90.25 82 PHE A O 1
ATOM 631 N N . GLN A 1 83 ? -0.456 0.768 16.891 1.00 92.00 83 GLN A N 1
ATOM 632 C CA . GLN A 1 83 ? -1.099 -0.286 16.095 1.00 92.00 83 GLN A CA 1
ATOM 633 C C . GLN A 1 83 ? -0.404 -0.483 14.742 1.00 92.00 83 GLN A C 1
ATOM 635 O O . GLN A 1 83 ? -0.984 -1.096 13.844 1.00 92.00 83 GLN A O 1
ATOM 640 N N . TYR A 1 84 ? 0.829 0.004 14.581 1.00 90.88 84 TYR A N 1
ATOM 641 C CA . TYR A 1 84 ? 1.503 0.127 13.289 1.00 90.88 84 TYR A CA 1
ATOM 642 C C . TYR A 1 84 ? 1.486 -1.167 12.470 1.00 90.88 84 TYR A C 1
ATOM 644 O O . TYR A 1 84 ? 1.126 -1.172 11.292 1.00 90.88 84 TYR A O 1
ATOM 652 N N . ARG A 1 85 ? 1.805 -2.293 13.114 1.00 90.75 85 ARG A N 1
ATOM 653 C CA . ARG A 1 85 ? 1.773 -3.611 12.475 1.00 90.75 85 ARG A CA 1
ATOM 654 C C . ARG A 1 85 ? 0.378 -3.968 11.955 1.00 90.75 85 ARG A C 1
ATOM 656 O O . ARG A 1 85 ? 0.249 -4.326 10.790 1.00 90.75 85 ARG A O 1
ATOM 663 N N . ARG A 1 86 ? -0.660 -3.831 12.788 1.00 94.44 86 ARG A N 1
ATOM 664 C CA . ARG A 1 86 ? -2.049 -4.163 12.417 1.00 94.44 86 ARG A CA 1
ATOM 665 C C . ARG A 1 86 ? -2.547 -3.293 11.270 1.00 94.44 86 ARG A C 1
ATOM 667 O O . ARG A 1 86 ? -3.151 -3.805 10.333 1.00 94.44 86 ARG A O 1
ATOM 674 N N . VAL A 1 87 ? -2.251 -1.994 11.314 1.00 94.56 87 VAL A N 1
ATOM 675 C CA . VAL A 1 87 ? -2.602 -1.060 10.236 1.00 94.56 87 VAL A CA 1
ATOM 676 C C . VAL A 1 87 ? -1.955 -1.505 8.923 1.00 94.56 87 VAL A C 1
ATOM 678 O O . VAL A 1 87 ? -2.651 -1.636 7.921 1.00 94.56 87 VAL A O 1
ATOM 681 N N . ASN A 1 88 ? -0.654 -1.809 8.923 1.00 93.81 88 ASN A N 1
ATOM 682 C CA . ASN A 1 88 ? 0.037 -2.261 7.715 1.00 93.81 88 ASN A CA 1
ATOM 683 C C . ASN A 1 88 ? -0.500 -3.604 7.192 1.00 93.81 88 ASN A C 1
ATOM 685 O O . ASN A 1 88 ? -0.717 -3.733 5.990 1.00 93.81 88 ASN A O 1
ATOM 689 N N . GLU A 1 89 ? -0.771 -4.583 8.062 1.00 94.06 89 GLU A N 1
ATOM 690 C CA . GLU A 1 89 ? -1.367 -5.869 7.660 1.00 94.06 89 GLU A CA 1
ATOM 691 C C . GLU A 1 89 ? -2.727 -5.656 6.971 1.00 94.06 89 GLU A C 1
ATOM 693 O O . GLU A 1 89 ? -2.984 -6.206 5.897 1.00 94.06 89 GLU A O 1
ATOM 698 N N . LEU A 1 90 ? -3.583 -4.802 7.537 1.00 94.62 90 LEU A N 1
ATOM 699 C CA . LEU A 1 90 ? -4.897 -4.488 6.976 1.00 94.62 90 LEU A CA 1
ATOM 700 C C . LEU A 1 90 ? -4.813 -3.738 5.646 1.00 94.62 90 LEU A C 1
ATOM 702 O O . LEU A 1 90 ? -5.521 -4.093 4.702 1.00 94.62 90 LEU A O 1
ATOM 706 N N . LEU A 1 91 ? -3.936 -2.739 5.537 1.00 94.56 91 LEU A N 1
ATOM 707 C CA . LEU A 1 91 ? -3.753 -1.993 4.292 1.00 94.56 91 LEU A CA 1
ATOM 708 C C . LEU A 1 91 ? -3.213 -2.892 3.173 1.00 94.56 91 LEU A C 1
ATOM 710 O O . LEU A 1 91 ? -3.730 -2.853 2.057 1.00 94.56 91 LEU A O 1
ATOM 714 N N . LEU A 1 92 ? -2.249 -3.769 3.467 1.00 93.06 92 LEU A N 1
ATOM 715 C CA . LEU A 1 92 ? -1.741 -4.739 2.491 1.00 93.06 92 LEU A CA 1
ATOM 716 C C . LEU A 1 92 ? -2.827 -5.726 2.039 1.00 93.06 92 LEU A C 1
ATOM 718 O O . LEU A 1 92 ? -2.906 -6.052 0.854 1.00 93.06 92 LEU A O 1
ATOM 722 N N . ASN A 1 93 ? -3.718 -6.142 2.943 1.00 91.62 93 ASN A N 1
ATOM 723 C CA . ASN A 1 93 ? -4.871 -6.978 2.601 1.00 91.62 93 ASN A CA 1
ATOM 724 C C . ASN A 1 93 ? -5.892 -6.258 1.703 1.00 91.62 93 ASN A C 1
ATOM 726 O O . ASN A 1 93 ? -6.546 -6.899 0.875 1.00 91.62 93 ASN A O 1
ATOM 730 N N . ILE A 1 94 ? -6.043 -4.937 1.835 1.00 91.50 94 ILE A N 1
ATOM 731 C CA . ILE A 1 94 ? -6.884 -4.129 0.939 1.00 91.50 94 ILE A CA 1
ATOM 732 C C . ILE A 1 94 ? -6.264 -4.035 -0.455 1.00 91.50 94 ILE A C 1
ATOM 734 O O . ILE A 1 94 ? -6.984 -4.125 -1.446 1.00 91.50 94 ILE A O 1
ATOM 738 N N . LEU A 1 95 ? -4.940 -3.894 -0.536 1.00 90.44 95 LEU A N 1
ATOM 739 C CA . LEU A 1 95 ? -4.193 -3.794 -1.794 1.00 90.44 95 LEU A CA 1
ATOM 740 C C . LEU A 1 95 ? -4.032 -5.135 -2.529 1.00 90.44 95 LEU A C 1
ATOM 742 O O . LEU A 1 95 ? -3.425 -5.186 -3.600 1.00 90.44 95 LEU A O 1
ATOM 746 N N . ASN A 1 96 ? -4.575 -6.225 -1.982 1.00 82.12 96 ASN A N 1
ATOM 747 C CA . ASN A 1 96 ? -4.551 -7.533 -2.622 1.00 82.12 96 ASN A CA 1
ATOM 748 C C . ASN A 1 96 ? -5.282 -7.483 -3.986 1.00 82.12 96 ASN A C 1
ATOM 750 O O . ASN A 1 96 ? -6.413 -6.997 -4.038 1.00 82.12 96 ASN A O 1
ATOM 754 N N . PRO A 1 97 ? -4.696 -8.013 -5.083 1.00 67.19 97 PRO A N 1
ATOM 755 C CA . PRO A 1 97 ? -5.280 -7.963 -6.429 1.00 67.19 97 PRO A CA 1
ATOM 756 C C . PRO A 1 97 ? -6.703 -8.517 -6.577 1.00 67.19 97 PRO A C 1
ATOM 758 O O . PRO A 1 97 ? -7.367 -8.234 -7.570 1.00 67.19 97 PRO A O 1
ATOM 761 N N . THR A 1 98 ? -7.198 -9.309 -5.624 1.00 67.75 98 THR A N 1
ATOM 762 C CA . THR A 1 98 ? -8.600 -9.756 -5.616 1.00 67.75 98 THR A CA 1
ATOM 763 C C . THR A 1 98 ? -9.590 -8.604 -5.418 1.00 67.75 98 THR A C 1
ATOM 765 O O . THR A 1 98 ? -10.754 -8.727 -5.797 1.00 67.75 98 THR A O 1
ATOM 768 N N . ARG A 1 99 ? -9.144 -7.468 -4.873 1.00 70.06 99 ARG A N 1
ATOM 769 C CA . ARG A 1 99 ? -9.938 -6.249 -4.718 1.00 70.06 99 ARG A CA 1
ATOM 770 C C . ARG A 1 99 ? -9.713 -5.318 -5.906 1.00 70.06 99 ARG A C 1
ATOM 772 O O . ARG A 1 99 ? -8.609 -4.840 -6.131 1.00 70.06 99 ARG A O 1
ATOM 779 N N . GLN A 1 100 ? -10.780 -5.059 -6.659 1.00 67.25 100 GLN A N 1
ATOM 780 C CA . GLN A 1 100 ? -10.749 -4.244 -7.885 1.00 67.25 100 GLN A CA 1
ATOM 781 C C . GLN A 1 100 ? -11.344 -2.836 -7.698 1.00 67.25 100 GLN A C 1
ATOM 783 O O . GLN A 1 100 ? -11.539 -2.119 -8.673 1.00 67.25 100 GLN A O 1
ATOM 788 N N . ASP A 1 101 ? -11.660 -2.424 -6.465 1.00 86.00 101 ASP A N 1
ATOM 789 C CA . ASP A 1 101 ? -12.202 -1.084 -6.225 1.00 86.00 101 ASP A CA 1
ATOM 790 C C . ASP A 1 101 ? -11.073 -0.038 -6.219 1.00 86.00 101 ASP A C 1
ATOM 792 O O . ASP A 1 101 ? -10.224 0.008 -5.326 1.00 86.00 101 ASP A O 1
ATOM 796 N N . GLU A 1 102 ? -11.052 0.812 -7.244 1.00 85.12 102 GLU A N 1
ATOM 797 C CA . GLU A 1 102 ? -10.020 1.841 -7.408 1.00 85.12 102 GLU A CA 1
ATOM 798 C C . GLU A 1 102 ? -10.073 2.915 -6.317 1.00 85.12 102 GLU A C 1
ATOM 800 O O . GLU A 1 102 ? -9.042 3.473 -5.929 1.00 85.12 102 GLU A O 1
ATOM 805 N N . SER A 1 103 ? -11.269 3.219 -5.800 1.00 87.19 103 SER A N 1
ATOM 806 C CA . SER A 1 103 ? -11.432 4.260 -4.789 1.00 87.19 103 SER A CA 1
ATOM 807 C C . SER A 1 103 ? -10.745 3.862 -3.494 1.00 87.19 103 SER A C 1
ATOM 809 O O . SER A 1 103 ? -10.071 4.697 -2.892 1.00 87.19 103 SER A O 1
ATOM 811 N N . ILE A 1 104 ? -10.933 2.625 -3.040 1.00 90.38 104 ILE A N 1
ATOM 812 C CA . ILE A 1 104 ? -10.299 2.156 -1.813 1.00 90.38 104 ILE A CA 1
ATOM 813 C C . ILE A 1 104 ? -8.803 1.926 -2.008 1.00 90.38 104 ILE A C 1
ATOM 815 O O . ILE A 1 104 ? -8.020 2.281 -1.129 1.00 90.38 104 ILE A O 1
ATOM 819 N N . GLN A 1 105 ? -8.394 1.420 -3.173 1.00 91.12 105 GLN A N 1
ATOM 820 C CA . GLN A 1 105 ? -6.988 1.222 -3.504 1.00 91.12 105 GLN A CA 1
ATOM 821 C C . GLN A 1 105 ? -6.203 2.535 -3.409 1.00 91.12 105 GLN A C 1
ATOM 823 O O . GLN A 1 105 ? -5.149 2.574 -2.777 1.00 91.12 105 GLN A O 1
ATOM 828 N N . ARG A 1 106 ? -6.747 3.631 -3.952 1.00 93.00 106 ARG A N 1
ATOM 829 C CA . ARG A 1 106 ? -6.120 4.957 -3.871 1.00 93.00 106 ARG A CA 1
ATOM 830 C C . ARG A 1 106 ? -5.917 5.426 -2.430 1.00 93.00 106 ARG A C 1
ATOM 832 O O . ARG A 1 106 ? -4.852 5.943 -2.108 1.00 93.00 106 ARG A O 1
ATOM 839 N N . ILE A 1 107 ? -6.910 5.227 -1.562 1.00 93.81 107 ILE A N 1
ATOM 840 C CA . ILE A 1 107 ? -6.811 5.615 -0.147 1.00 93.81 107 ILE A CA 1
ATOM 841 C C . ILE A 1 107 ? -5.780 4.735 0.573 1.00 93.81 107 ILE A C 1
ATOM 843 O O . ILE A 1 107 ? -4.951 5.245 1.323 1.00 93.81 107 ILE A O 1
ATOM 847 N N . ALA A 1 108 ? -5.795 3.424 0.323 1.00 94.31 108 ALA A N 1
ATOM 848 C CA . ALA A 1 108 ? -4.885 2.484 0.966 1.00 94.31 108 ALA A CA 1
ATOM 849 C C . ALA A 1 108 ? -3.417 2.734 0.587 1.00 94.31 108 ALA A C 1
ATOM 851 O O . ALA A 1 108 ? -2.572 2.778 1.477 1.00 94.31 108 ALA A O 1
ATOM 852 N N . VAL A 1 109 ? -3.106 2.977 -0.694 1.00 94.44 109 VAL A N 1
ATOM 853 C CA . VAL A 1 109 ? -1.732 3.325 -1.108 1.00 94.44 109 VAL A CA 1
ATOM 854 C C . VAL A 1 109 ? -1.291 4.654 -0.496 1.00 94.44 109 VAL A C 1
ATOM 856 O O . VAL A 1 109 ? -0.156 4.760 -0.039 1.00 94.44 109 VAL A O 1
ATOM 859 N N . HIS A 1 110 ? -2.178 5.651 -0.433 1.00 94.31 110 HIS A N 1
ATOM 860 C CA . HIS A 1 110 ? -1.867 6.928 0.208 1.00 94.31 110 HIS A CA 1
ATOM 861 C C . HIS A 1 110 ? -1.495 6.751 1.691 1.00 94.31 110 HIS A C 1
ATOM 863 O O . HIS A 1 110 ? -0.467 7.264 2.131 1.00 94.31 110 HIS A O 1
ATOM 869 N N . LEU A 1 111 ? -2.280 5.963 2.437 1.00 93.62 111 LEU A N 1
ATOM 870 C CA . LEU A 1 111 ? -1.984 5.615 3.830 1.00 93.62 111 LEU A CA 1
ATOM 871 C C . LEU A 1 111 ? -0.658 4.855 3.961 1.00 93.62 111 LEU A C 1
ATOM 873 O O . LEU A 1 111 ? 0.155 5.195 4.816 1.00 93.62 111 LEU A O 1
ATOM 877 N N . CYS A 1 112 ? -0.413 3.863 3.101 1.00 94.38 112 CYS A N 1
ATOM 878 C CA . CYS A 1 112 ? 0.846 3.120 3.076 1.00 94.38 112 CYS A CA 1
ATOM 879 C C . CYS A 1 112 ? 2.052 4.040 2.859 1.00 94.38 112 CYS A C 1
ATOM 881 O O . CYS A 1 112 ? 3.022 3.933 3.601 1.00 94.38 112 CYS A O 1
ATOM 883 N N . ASN A 1 113 ? 1.990 4.954 1.885 1.00 94.00 113 ASN A N 1
ATOM 884 C CA . ASN A 1 113 ? 3.089 5.878 1.605 1.00 94.00 113 ASN A CA 1
ATOM 885 C C . ASN A 1 113 ? 3.367 6.811 2.795 1.00 94.00 113 ASN A C 1
ATOM 887 O O . ASN A 1 113 ? 4.519 7.010 3.171 1.00 94.00 113 ASN A O 1
ATOM 891 N N . ALA A 1 114 ? 2.309 7.334 3.425 1.00 92.00 114 ALA A N 1
ATOM 892 C CA . ALA A 1 114 ? 2.430 8.179 4.611 1.00 92.00 114 ALA A CA 1
ATOM 893 C C . ALA A 1 114 ? 3.054 7.433 5.804 1.00 92.00 114 ALA A C 1
ATOM 895 O O . ALA A 1 114 ? 3.868 8.006 6.524 1.00 92.00 114 ALA A O 1
ATOM 896 N N . LEU A 1 115 ? 2.708 6.153 5.991 1.00 90.44 115 LEU A N 1
ATOM 897 C CA . LEU A 1 115 ? 3.261 5.316 7.058 1.00 90.44 115 LEU A CA 1
ATOM 898 C C . LEU A 1 115 ? 4.754 5.044 6.861 1.00 90.44 115 LEU A C 1
ATOM 900 O O . LEU A 1 115 ? 5.515 5.195 7.807 1.00 90.44 115 LEU A O 1
ATOM 904 N N . VAL A 1 116 ? 5.186 4.668 5.653 1.00 88.25 116 VAL A N 1
ATOM 905 C CA . VAL A 1 116 ? 6.584 4.252 5.419 1.00 88.25 116 VAL A CA 1
ATOM 906 C C . VAL A 1 116 ? 7.571 5.417 5.294 1.00 88.25 116 VAL A C 1
ATOM 908 O O . VAL A 1 116 ? 8.773 5.208 5.422 1.00 88.25 116 VAL A O 1
ATOM 911 N N . CYS A 1 117 ? 7.084 6.636 5.047 1.00 87.25 117 CYS A N 1
ATOM 912 C CA . CYS A 1 117 ? 7.920 7.828 4.875 1.00 87.25 117 CYS A CA 1
ATOM 913 C C . CYS A 1 117 ? 8.625 8.265 6.174 1.00 87.25 117 CYS A C 1
ATOM 915 O O . CYS A 1 117 ? 9.708 8.839 6.131 1.00 87.25 117 CYS A O 1
ATOM 917 N N . GLN A 1 118 ? 8.018 8.002 7.333 1.00 80.19 118 GLN A N 1
ATOM 918 C CA . GLN A 1 118 ? 8.408 8.613 8.612 1.00 80.19 118 GLN A CA 1
ATOM 919 C C . GLN A 1 118 ? 8.825 7.591 9.679 1.00 80.19 118 GLN A C 1
ATOM 921 O O . GLN A 1 118 ? 8.793 7.888 10.870 1.00 80.19 118 GLN A O 1
ATOM 926 N N . VAL A 1 119 ? 9.175 6.373 9.268 1.00 84.12 119 VAL A N 1
ATOM 927 C CA . VAL A 1 119 ? 9.526 5.279 10.183 1.00 84.12 119 VAL A CA 1
ATOM 928 C C . VAL A 1 119 ? 11.006 4.937 10.119 1.00 84.12 119 VAL A C 1
ATOM 930 O O . VAL A 1 119 ? 11.660 5.124 9.092 1.00 84.12 119 VAL A O 1
ATOM 933 N N . ASP A 1 120 ? 11.521 4.418 11.232 1.00 88.75 120 ASP A N 1
ATOM 934 C CA . ASP A 1 120 ? 12.891 3.922 11.331 1.00 88.75 120 ASP A CA 1
ATOM 935 C C . ASP A 1 120 ? 13.127 2.655 10.483 1.00 88.75 120 ASP A C 1
ATOM 937 O O . ASP A 1 120 ? 12.205 2.030 9.943 1.00 88.75 120 ASP A O 1
ATOM 941 N N . ASN A 1 121 ? 14.396 2.267 10.368 1.00 89.12 121 ASN A N 1
ATOM 942 C CA . ASN A 1 121 ? 14.799 1.136 9.535 1.00 89.12 121 ASN A CA 1
ATOM 943 C C . ASN A 1 121 ? 14.250 -0.206 10.054 1.00 89.12 121 ASN A C 1
ATOM 945 O O . ASN A 1 121 ? 13.895 -1.065 9.246 1.00 89.12 121 ASN A O 1
ATOM 949 N N . ASP A 1 122 ? 14.081 -0.373 11.369 1.00 88.38 122 ASP A N 1
ATOM 950 C CA . ASP A 1 122 ? 13.523 -1.599 11.957 1.00 88.38 122 ASP A CA 1
ATOM 951 C C . ASP A 1 122 ? 12.061 -1.808 11.529 1.00 88.38 122 ASP A C 1
ATOM 953 O O . ASP A 1 122 ? 11.656 -2.909 11.129 1.00 88.38 122 ASP A O 1
ATOM 957 N N . HIS A 1 123 ? 11.262 -0.738 11.540 1.00 89.06 123 HIS A N 1
ATOM 958 C CA . HIS A 1 123 ? 9.892 -0.748 11.043 1.00 89.06 123 HIS A CA 1
ATOM 959 C C . HIS A 1 123 ? 9.832 -0.945 9.523 1.00 89.06 123 HIS A C 1
ATOM 961 O O . HIS A 1 123 ? 8.979 -1.709 9.053 1.00 89.06 123 HIS A O 1
ATOM 967 N N . LYS A 1 124 ? 10.727 -0.317 8.744 1.00 90.81 124 LYS A N 1
ATOM 968 C CA . LYS A 1 124 ? 10.821 -0.539 7.286 1.00 90.81 124 LYS A CA 1
ATOM 969 C C . LYS A 1 124 ? 11.107 -2.000 6.961 1.00 90.81 124 LYS A C 1
ATOM 971 O O . LYS A 1 124 ? 10.450 -2.581 6.095 1.00 90.81 124 LYS A O 1
ATOM 976 N N . GLU A 1 125 ? 12.045 -2.627 7.661 1.00 92.00 125 GLU A N 1
ATOM 977 C CA . GLU A 1 125 ? 12.339 -4.047 7.488 1.00 92.00 125 GLU A CA 1
ATOM 978 C C . GLU A 1 125 ? 11.155 -4.939 7.872 1.00 92.00 125 GLU A C 1
ATOM 980 O O . GLU A 1 125 ? 10.834 -5.897 7.162 1.00 92.00 125 GLU A O 1
ATOM 985 N N . ALA A 1 126 ? 10.483 -4.642 8.988 1.00 91.75 126 ALA A N 1
ATOM 986 C CA . ALA A 1 126 ? 9.317 -5.402 9.425 1.00 91.75 126 ALA A CA 1
ATOM 987 C C . ALA A 1 126 ? 8.197 -5.367 8.374 1.00 91.75 126 ALA A C 1
ATOM 989 O O . ALA A 1 126 ? 7.665 -6.417 8.008 1.00 91.75 126 ALA A O 1
ATOM 990 N N . VAL A 1 127 ? 7.891 -4.187 7.832 1.00 92.19 127 VAL A N 1
ATOM 991 C CA . VAL A 1 127 ? 6.873 -4.008 6.785 1.00 92.19 127 VAL A CA 1
ATOM 992 C C . VAL A 1 127 ? 7.308 -4.641 5.461 1.00 92.19 127 VAL A C 1
ATOM 994 O O . VAL A 1 127 ? 6.493 -5.257 4.769 1.00 92.19 127 VAL A O 1
ATOM 997 N N . GLY A 1 128 ? 8.600 -4.592 5.133 1.00 92.94 128 GLY A N 1
ATOM 998 C CA . GLY A 1 128 ? 9.175 -5.333 4.012 1.00 92.94 128 GLY A CA 1
ATOM 999 C C . GLY A 1 128 ? 8.911 -6.838 4.114 1.00 92.94 128 GLY A C 1
ATOM 1000 O O . GLY A 1 128 ? 8.351 -7.430 3.187 1.00 92.94 128 GLY A O 1
ATOM 1001 N N . ARG A 1 129 ? 9.194 -7.440 5.279 1.00 93.06 129 ARG A N 1
ATOM 1002 C CA . ARG A 1 129 ? 8.923 -8.863 5.578 1.00 93.06 129 ARG A CA 1
ATOM 1003 C C . ARG A 1 129 ? 7.436 -9.225 5.547 1.00 93.06 129 ARG A C 1
ATOM 1005 O O . ARG A 1 129 ? 7.100 -10.363 5.232 1.00 93.06 129 ARG A O 1
ATOM 1012 N N . MET A 1 130 ? 6.544 -8.272 5.814 1.00 93.12 130 MET A N 1
ATOM 1013 C CA . MET A 1 130 ? 5.091 -8.446 5.660 1.00 93.12 130 MET A CA 1
ATOM 1014 C C . MET A 1 130 ? 4.637 -8.497 4.190 1.00 93.12 130 MET A C 1
ATOM 1016 O O . MET A 1 130 ? 3.470 -8.755 3.906 1.00 93.12 130 MET A O 1
ATOM 1020 N N . GLY A 1 131 ? 5.548 -8.272 3.242 1.00 93.50 131 GLY A N 1
ATOM 1021 C CA . GLY A 1 131 ? 5.291 -8.378 1.812 1.00 93.50 131 GLY A CA 1
ATOM 1022 C C . GLY A 1 131 ? 4.889 -7.073 1.138 1.00 93.50 131 GLY A C 1
ATOM 1023 O O . GLY A 1 131 ? 4.321 -7.092 0.042 1.00 93.50 131 GLY A O 1
ATOM 1024 N N . PHE A 1 132 ? 5.211 -5.939 1.758 1.00 95.06 132 PHE A N 1
ATOM 1025 C CA . PHE A 1 132 ? 4.943 -4.616 1.205 1.00 95.06 132 PHE A CA 1
ATOM 1026 C C . PHE A 1 132 ? 5.612 -4.405 -0.156 1.00 95.06 132 PHE A C 1
ATOM 1028 O O . PHE A 1 132 ? 4.933 -4.043 -1.116 1.00 95.06 132 PHE A O 1
ATOM 1035 N N . VAL A 1 133 ? 6.907 -4.729 -0.272 1.00 95.88 133 VAL A N 1
ATOM 1036 C CA . VAL A 1 133 ? 7.679 -4.583 -1.522 1.00 95.88 133 VAL A CA 1
ATOM 1037 C C . VAL A 1 133 ? 7.005 -5.335 -2.673 1.00 95.88 133 VAL A C 1
ATOM 1039 O O . VAL A 1 133 ? 6.721 -4.765 -3.724 1.00 95.88 133 VAL A O 1
ATOM 1042 N N . MET A 1 134 ? 6.658 -6.605 -2.452 1.00 95.00 134 MET A N 1
ATOM 1043 C CA . MET A 1 134 ? 5.975 -7.431 -3.452 1.00 95.00 134 MET A CA 1
ATOM 1044 C C . MET A 1 134 ? 4.595 -6.884 -3.829 1.00 95.00 134 MET A C 1
ATOM 1046 O O . MET A 1 134 ? 4.178 -6.999 -4.980 1.00 95.00 134 MET A O 1
ATOM 1050 N N . THR A 1 135 ? 3.866 -6.332 -2.860 1.00 94.94 135 THR A N 1
ATOM 1051 C CA . THR A 1 135 ? 2.515 -5.801 -3.071 1.00 94.94 135 THR A CA 1
ATOM 1052 C C . THR A 1 135 ? 2.552 -4.549 -3.939 1.00 94.94 135 THR A C 1
ATOM 1054 O O . THR A 1 135 ? 1.808 -4.474 -4.915 1.00 94.94 135 THR A O 1
ATOM 1057 N N . MET A 1 136 ? 3.467 -3.618 -3.658 1.00 96.00 136 MET A N 1
ATOM 1058 C CA . MET A 1 136 ? 3.640 -2.410 -4.469 1.00 96.00 136 MET A CA 1
ATOM 1059 C C . MET A 1 136 ? 4.116 -2.741 -5.887 1.00 96.00 136 MET A C 1
ATOM 1061 O O . MET A 1 136 ? 3.549 -2.233 -6.852 1.00 96.00 136 MET A O 1
ATOM 1065 N N . LEU A 1 137 ? 5.081 -3.657 -6.039 1.00 96.44 137 LEU A N 1
ATOM 1066 C CA . LEU A 1 137 ? 5.538 -4.110 -7.359 1.00 96.44 137 LEU A CA 1
ATOM 1067 C C . LEU A 1 137 ? 4.404 -4.732 -8.180 1.00 96.44 137 LEU A C 1
ATOM 1069 O O . LEU A 1 137 ? 4.238 -4.397 -9.350 1.00 96.44 137 LEU A O 1
ATOM 1073 N N . ARG A 1 138 ? 3.578 -5.593 -7.571 1.00 94.50 138 ARG A N 1
ATOM 1074 C CA . ARG A 1 138 ? 2.398 -6.171 -8.236 1.00 94.50 138 ARG A CA 1
ATOM 1075 C C . ARG A 1 138 ? 1.394 -5.103 -8.660 1.00 94.50 138 ARG A C 1
ATOM 1077 O O . ARG A 1 138 ? 0.819 -5.205 -9.742 1.00 94.50 138 ARG A O 1
ATOM 1084 N N . LEU A 1 139 ? 1.182 -4.092 -7.822 1.00 93.94 139 LEU A N 1
ATOM 1085 C CA . LEU A 1 139 ? 0.259 -3.005 -8.113 1.00 93.94 139 LEU A CA 1
ATOM 1086 C C . LEU A 1 139 ? 0.728 -2.170 -9.311 1.00 93.94 139 LEU A C 1
ATOM 1088 O O . LEU A 1 139 ? -0.046 -1.931 -10.237 1.00 93.94 139 LEU A O 1
ATOM 1092 N N . ILE A 1 140 ? 2.010 -1.812 -9.334 1.00 95.56 140 ILE A N 1
ATOM 1093 C CA . ILE A 1 140 ? 2.638 -1.115 -10.461 1.00 95.56 140 ILE A CA 1
ATOM 1094 C C . ILE A 1 140 ? 2.589 -1.976 -11.722 1.00 95.56 140 ILE A C 1
ATOM 1096 O O . ILE A 1 140 ? 2.216 -1.482 -12.780 1.00 95.56 140 ILE A O 1
ATOM 1100 N N . GLN A 1 141 ? 2.913 -3.267 -11.623 1.00 95.62 141 GLN A N 1
ATOM 1101 C CA . GLN A 1 141 ? 2.879 -4.180 -12.764 1.00 95.62 141 GLN A CA 1
ATOM 1102 C C . GLN A 1 141 ? 1.477 -4.285 -13.370 1.00 95.62 141 GLN A C 1
ATOM 1104 O O . GLN A 1 141 ? 1.337 -4.277 -14.593 1.00 95.62 141 GLN A O 1
ATOM 1109 N N . LYS A 1 142 ? 0.434 -4.329 -12.532 1.00 93.44 142 LYS A N 1
ATOM 1110 C CA . LYS A 1 142 ? -0.957 -4.268 -12.992 1.00 93.44 142 LYS A CA 1
ATOM 1111 C C . LYS A 1 142 ? -1.244 -2.950 -13.712 1.00 93.44 142 LYS A C 1
ATOM 1113 O O . LYS A 1 142 ? -1.745 -2.981 -14.829 1.00 93.44 142 LYS A O 1
ATOM 1118 N N . LYS A 1 143 ? -0.892 -1.812 -13.110 1.00 93.31 143 LYS A N 1
ATOM 1119 C CA . LYS A 1 143 ? -1.121 -0.482 -13.698 1.00 93.31 143 LYS A CA 1
ATOM 1120 C C . LYS A 1 143 ? -0.381 -0.299 -15.029 1.00 93.31 143 LYS A C 1
ATOM 1122 O O . LYS A 1 143 ? -0.970 0.205 -15.978 1.00 93.31 143 LYS A O 1
ATOM 1127 N N . LEU A 1 144 ? 0.851 -0.797 -15.138 1.00 96.00 144 LEU A N 1
ATOM 1128 C CA . LEU A 1 144 ? 1.611 -0.829 -16.388 1.00 96.00 144 LEU A CA 1
ATOM 1129 C C . LEU A 1 144 ? 0.909 -1.682 -17.455 1.00 96.00 144 LEU A C 1
ATOM 1131 O O . LEU A 1 144 ? 0.756 -1.233 -18.587 1.00 96.00 144 LEU A O 1
ATOM 1135 N N . GLY A 1 145 ? 0.452 -2.888 -17.099 1.00 94.69 145 GLY A N 1
ATOM 1136 C CA . GLY A 1 145 ? -0.286 -3.768 -18.013 1.00 94.69 145 GLY A CA 1
ATOM 1137 C C . GLY A 1 145 ? -1.607 -3.160 -18.495 1.00 94.69 145 GLY A C 1
ATOM 1138 O O . GLY A 1 145 ? -1.954 -3.293 -19.667 1.00 94.69 145 GLY A O 1
ATOM 1139 N N . ASP A 1 146 ? -2.289 -2.429 -17.613 1.00 93.31 146 ASP A N 1
ATOM 1140 C CA . ASP A 1 146 ? -3.508 -1.674 -17.914 1.00 93.31 146 ASP A CA 1
ATOM 1141 C C . ASP A 1 146 ? -3.212 -0.351 -18.667 1.00 93.31 146 ASP A C 1
ATOM 1143 O O . ASP A 1 146 ? -4.142 0.337 -19.084 1.00 93.31 146 ASP A O 1
ATOM 1147 N N . LYS A 1 147 ? -1.930 0.005 -18.874 1.00 94.69 147 LYS A N 1
ATOM 1148 C CA . LYS A 1 147 ? -1.452 1.274 -19.462 1.00 94.69 147 LYS A CA 1
ATOM 1149 C C . LYS A 1 147 ? -1.958 2.520 -18.721 1.00 94.69 147 LYS A C 1
ATOM 1151 O O . LYS A 1 147 ? -2.226 3.557 -19.325 1.00 94.69 147 LYS A O 1
ATOM 1156 N N . ILE A 1 148 ? -2.085 2.420 -17.400 1.00 92.69 148 ILE A N 1
ATOM 1157 C CA . ILE A 1 148 ? -2.542 3.497 -16.519 1.00 92.69 148 ILE A CA 1
ATOM 1158 C C . ILE A 1 148 ? -1.352 4.024 -15.718 1.00 92.69 148 ILE A C 1
ATOM 1160 O O . ILE A 1 148 ? -0.771 3.302 -14.912 1.00 92.69 148 ILE A O 1
ATOM 1164 N N . CYS A 1 149 ? -1.048 5.309 -15.885 1.00 93.62 149 CYS A N 1
ATOM 1165 C CA . CYS A 1 149 ? -0.113 6.043 -15.036 1.00 93.62 149 CYS A CA 1
ATOM 1166 C C . CYS A 1 149 ? -0.898 7.071 -14.214 1.00 93.62 149 CYS A C 1
ATOM 1168 O O . CYS A 1 149 ? -1.122 8.199 -14.649 1.00 93.62 149 CYS A O 1
ATOM 1170 N N . ASP A 1 150 ? -1.384 6.648 -13.049 1.00 92.81 150 ASP A N 1
ATOM 1171 C CA . ASP A 1 150 ? -2.176 7.467 -12.134 1.00 92.81 150 ASP A CA 1
ATOM 1172 C C . ASP A 1 150 ? -1.456 7.681 -10.793 1.00 92.81 150 ASP A C 1
ATOM 1174 O O . ASP A 1 150 ? -0.366 7.163 -10.536 1.00 92.81 150 ASP A O 1
ATOM 1178 N N . GLN A 1 151 ? -2.110 8.419 -9.897 1.00 92.50 151 GLN A N 1
ATOM 1179 C CA . GLN A 1 151 ? -1.596 8.688 -8.557 1.00 92.50 151 GLN A CA 1
ATOM 1180 C C . GLN A 1 151 ? -1.360 7.406 -7.731 1.00 92.50 151 GLN A C 1
ATOM 1182 O O . GLN A 1 151 ? -0.540 7.400 -6.816 1.00 92.50 151 GLN A O 1
ATOM 1187 N N . VAL A 1 152 ? -2.052 6.301 -8.044 1.00 93.19 152 VAL A N 1
ATOM 1188 C CA . VAL A 1 152 ? -1.818 5.010 -7.380 1.00 93.19 152 VAL A CA 1
ATOM 1189 C C . VAL 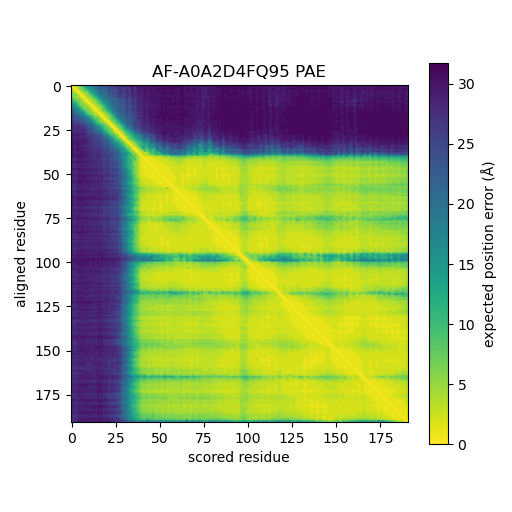A 1 152 ? -0.445 4.470 -7.772 1.00 93.19 152 VAL A C 1
ATOM 1191 O O . VAL A 1 152 ? 0.304 4.050 -6.890 1.00 93.19 152 VAL A O 1
ATOM 1194 N N . MET A 1 153 ? -0.087 4.507 -9.059 1.00 95.12 153 MET A N 1
ATOM 1195 C CA . MET A 1 153 ? 1.250 4.116 -9.518 1.00 95.12 153 MET A CA 1
ATOM 1196 C C . MET A 1 153 ? 2.334 5.023 -8.914 1.00 95.12 153 MET A C 1
ATOM 1198 O O . MET A 1 153 ? 3.320 4.513 -8.384 1.00 95.12 153 MET A O 1
ATOM 1202 N N . GLU A 1 154 ? 2.131 6.342 -8.930 1.00 94.69 154 GLU A N 1
ATOM 1203 C CA . GLU A 1 154 ? 3.078 7.320 -8.375 1.00 94.69 154 GLU A CA 1
ATOM 1204 C C . GLU A 1 154 ? 3.340 7.086 -6.880 1.00 94.69 154 GLU A C 1
ATOM 1206 O O . GLU A 1 154 ? 4.488 6.933 -6.457 1.00 94.69 154 GLU A O 1
ATOM 1211 N N . PHE A 1 155 ? 2.283 6.978 -6.069 1.00 95.25 155 PHE A N 1
ATOM 1212 C CA . PHE A 1 155 ? 2.438 6.720 -4.639 1.00 95.25 155 PHE A CA 1
ATOM 1213 C C . PHE A 1 155 ? 3.013 5.334 -4.344 1.00 95.25 155 PHE A C 1
ATOM 1215 O O . PHE A 1 155 ? 3.730 5.184 -3.358 1.00 95.25 155 PHE A O 1
ATOM 1222 N N . SER A 1 156 ? 2.757 4.333 -5.192 1.00 96.00 156 SER A N 1
ATOM 1223 C CA . SER A 1 156 ? 3.370 3.006 -5.044 1.00 96.00 156 SER A CA 1
ATOM 1224 C C . SER A 1 156 ? 4.883 3.063 -5.251 1.00 96.00 156 SER A C 1
ATOM 1226 O O . SER A 1 156 ? 5.630 2.455 -4.485 1.00 96.00 156 SER A O 1
ATOM 1228 N N . TRP A 1 157 ? 5.349 3.821 -6.250 1.00 96.81 157 TRP A N 1
ATOM 1229 C CA . TRP A 1 157 ? 6.777 4.049 -6.472 1.00 96.81 157 TRP A CA 1
ATOM 1230 C C . TRP A 1 157 ? 7.414 4.862 -5.346 1.00 96.81 157 TRP A C 1
ATOM 1232 O O . TRP A 1 157 ? 8.479 4.485 -4.863 1.00 96.81 157 TRP A O 1
ATOM 1242 N N . SER A 1 158 ? 6.746 5.922 -4.880 1.00 96.25 158 SER A N 1
ATOM 1243 C CA . SER A 1 158 ? 7.202 6.724 -3.735 1.00 96.25 158 SER A CA 1
ATOM 1244 C C . SER A 1 158 ? 7.358 5.867 -2.474 1.00 96.25 158 SER A C 1
ATOM 1246 O O . SER A 1 158 ? 8.396 5.917 -1.814 1.00 96.25 158 SER A O 1
ATOM 1248 N N . ALA A 1 159 ? 6.377 5.008 -2.191 1.00 95.62 159 ALA A N 1
ATOM 1249 C CA . ALA A 1 159 ? 6.415 4.109 -1.047 1.00 95.62 159 ALA A CA 1
ATOM 1250 C C . ALA A 1 159 ? 7.507 3.036 -1.180 1.00 95.62 159 ALA A C 1
ATOM 1252 O O . ALA A 1 159 ? 8.171 2.708 -0.196 1.00 95.62 159 ALA A O 1
ATOM 1253 N N . LEU A 1 160 ? 7.713 2.495 -2.389 1.00 96.19 160 LEU A N 1
ATOM 1254 C CA . LEU A 1 160 ? 8.802 1.558 -2.666 1.00 96.19 160 LEU A CA 1
ATOM 1255 C C . LEU A 1 160 ? 10.165 2.196 -2.443 1.00 96.19 160 LEU A C 1
ATOM 1257 O O . LEU A 1 160 ? 10.995 1.598 -1.771 1.00 96.19 160 LEU A O 1
ATOM 1261 N N . TRP A 1 161 ? 10.379 3.404 -2.962 1.00 95.00 161 TRP A N 1
ATOM 1262 C CA . TRP A 1 161 ? 11.632 4.119 -2.766 1.00 95.00 161 TRP A CA 1
ATOM 1263 C C . TRP A 1 161 ? 11.921 4.309 -1.270 1.00 95.00 161 TRP A C 1
ATOM 1265 O O . TRP A 1 161 ? 12.966 3.858 -0.805 1.00 95.00 161 TRP A O 1
ATOM 1275 N N . ASN A 1 162 ? 10.946 4.813 -0.501 1.00 93.38 162 ASN A N 1
ATOM 1276 C CA . ASN A 1 162 ? 11.064 5.030 0.948 1.00 93.38 162 ASN A CA 1
ATOM 1277 C C . ASN A 1 162 ? 11.432 3.763 1.739 1.00 93.38 162 ASN A C 1
ATOM 1279 O O . ASN A 1 162 ? 12.245 3.824 2.664 1.00 93.38 162 ASN A O 1
ATOM 1283 N N . ILE A 1 163 ? 10.820 2.619 1.406 1.00 93.69 163 ILE A N 1
ATOM 1284 C CA . ILE A 1 163 ? 11.034 1.367 2.148 1.00 93.69 163 ILE A CA 1
ATOM 1285 C C . ILE A 1 163 ? 12.315 0.636 1.728 1.00 93.69 163 ILE A C 1
ATOM 1287 O O . ILE A 1 163 ? 12.837 -0.173 2.495 1.00 93.69 163 ILE A O 1
ATOM 1291 N N . THR A 1 164 ? 12.813 0.889 0.515 1.00 94.00 164 THR A N 1
ATOM 1292 C CA . THR A 1 164 ? 14.115 0.382 0.060 1.00 94.00 164 THR A CA 1
ATOM 1293 C C . THR A 1 164 ? 15.270 1.269 0.512 1.00 94.00 164 THR A C 1
ATOM 1295 O O . THR A 1 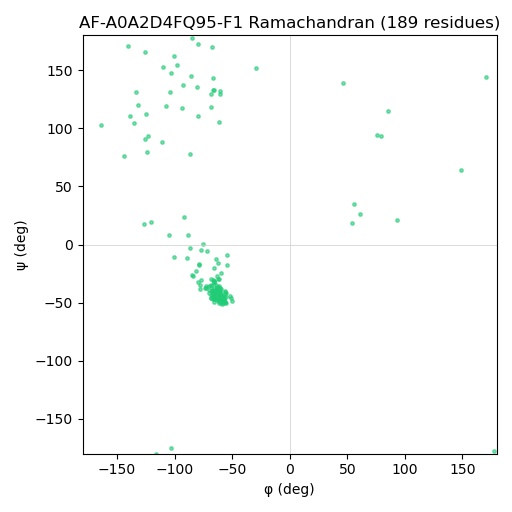164 ? 16.376 0.769 0.702 1.00 94.00 164 THR A O 1
ATOM 1298 N N . ASP A 1 165 ? 15.025 2.560 0.733 1.00 92.50 165 ASP A N 1
ATOM 1299 C CA . ASP A 1 165 ? 16.063 3.493 1.151 1.00 92.50 165 ASP A CA 1
ATOM 1300 C C . ASP A 1 165 ? 16.681 3.073 2.492 1.00 92.50 165 ASP A C 1
ATOM 1302 O O . ASP A 1 165 ? 15.978 2.735 3.451 1.00 92.50 165 ASP A O 1
ATOM 1306 N N . GLU A 1 166 ? 18.013 3.020 2.510 1.00 87.69 166 GLU A N 1
ATOM 1307 C CA . GLU A 1 166 ? 18.840 2.604 3.653 1.00 87.69 166 GLU A CA 1
ATOM 1308 C C . GLU A 1 166 ? 18.501 1.223 4.257 1.00 87.69 166 GLU A C 1
ATOM 1310 O O . GLU A 1 166 ? 18.929 0.906 5.366 1.00 87.69 166 GLU A O 1
ATOM 1315 N N . THR A 1 167 ? 17.784 0.360 3.523 1.00 91.88 167 THR A N 1
ATOM 1316 C CA . THR A 1 167 ? 17.346 -0.955 4.019 1.00 91.88 167 THR A CA 1
ATOM 1317 C C . THR A 1 167 ? 17.797 -2.089 3.084 1.00 91.88 167 THR A C 1
ATOM 13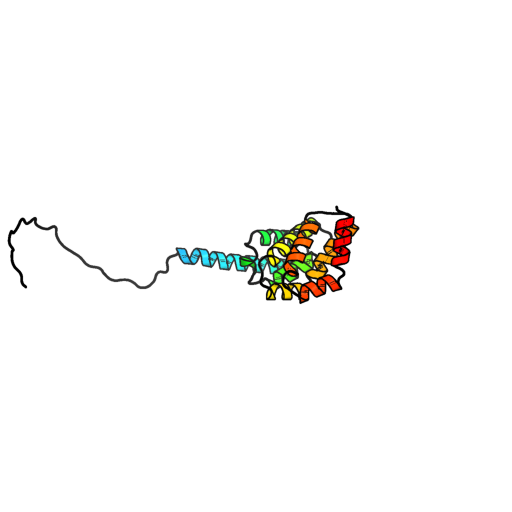19 O O . THR A 1 167 ? 17.063 -2.466 2.163 1.00 91.88 167 THR A O 1
ATOM 1322 N N . PRO A 1 168 ? 18.989 -2.692 3.303 1.00 93.94 168 PRO A N 1
ATOM 1323 C CA . PRO A 1 168 ? 19.578 -3.670 2.381 1.00 93.94 168 PRO A CA 1
ATOM 1324 C C . PRO A 1 168 ? 18.678 -4.872 2.075 1.00 93.94 168 PRO A C 1
ATOM 1326 O O . PRO A 1 168 ? 18.579 -5.284 0.921 1.00 93.94 168 PRO A O 1
ATOM 1329 N N . SER A 1 169 ? 17.968 -5.396 3.081 1.00 95.31 169 SER A N 1
ATOM 1330 C CA . SER A 1 169 ? 17.055 -6.532 2.899 1.00 95.31 169 SER A CA 1
ATOM 1331 C C . SER A 1 169 ? 15.886 -6.198 1.961 1.00 95.31 169 SER A C 1
ATOM 1333 O O . SER A 1 169 ? 15.513 -7.008 1.109 1.00 95.31 169 SER A O 1
ATOM 1335 N N . ASN A 1 170 ? 15.334 -4.985 2.057 1.00 95.81 170 ASN A N 1
ATOM 1336 C CA . ASN A 1 170 ? 14.233 -4.544 1.199 1.00 95.81 170 ASN A CA 1
ATOM 1337 C C . ASN A 1 170 ? 14.712 -4.247 -0.227 1.00 95.81 170 ASN A C 1
ATOM 1339 O O . ASN A 1 170 ? 14.015 -4.595 -1.183 1.00 95.81 170 ASN A O 1
ATOM 1343 N N . CYS A 1 171 ? 15.910 -3.672 -0.380 1.00 96.25 171 CYS A N 1
ATOM 1344 C CA . CYS A 1 171 ? 16.578 -3.529 -1.677 1.00 96.25 171 CYS A CA 1
ATOM 1345 C C . CYS A 1 171 ? 16.767 -4.881 -2.367 1.00 96.25 171 CYS A C 1
ATOM 1347 O O . CYS A 1 171 ? 16.442 -5.031 -3.544 1.00 96.25 171 CYS A O 1
ATOM 1349 N N . GLU A 1 172 ? 17.256 -5.882 -1.635 1.00 96.56 172 GLU A N 1
ATOM 1350 C CA . GLU A 1 172 ? 17.439 -7.228 -2.169 1.00 96.56 172 GLU A CA 1
ATOM 1351 C C . GLU A 1 172 ? 16.102 -7.834 -2.616 1.00 96.56 172 GLU A C 1
ATOM 1353 O O . GLU A 1 172 ? 16.002 -8.343 -3.733 1.00 96.56 172 GLU A O 1
ATOM 1358 N N . MET A 1 173 ? 15.043 -7.708 -1.806 1.00 96.50 173 MET A N 1
ATOM 1359 C CA . MET A 1 173 ? 13.696 -8.123 -2.210 1.00 96.50 173 MET A CA 1
ATOM 1360 C C . MET A 1 173 ? 13.263 -7.427 -3.504 1.00 96.50 173 MET A C 1
ATOM 1362 O O . MET A 1 173 ? 12.833 -8.094 -4.442 1.00 96.50 173 MET A O 1
ATOM 1366 N N . PHE A 1 174 ? 13.405 -6.106 -3.595 1.00 97.56 174 PHE A N 1
ATOM 1367 C CA . PHE A 1 174 ? 13.041 -5.349 -4.791 1.00 97.56 174 PHE A CA 1
ATOM 1368 C C . PHE A 1 174 ? 13.746 -5.878 -6.052 1.00 97.56 174 PHE A C 1
ATOM 1370 O O . PHE A 1 174 ? 13.097 -6.085 -7.081 1.00 97.56 174 PHE A O 1
ATOM 1377 N N . LEU A 1 175 ? 15.048 -6.159 -5.969 1.00 97.00 175 LEU A N 1
ATOM 1378 C CA . LEU A 1 175 ? 15.820 -6.726 -7.077 1.00 97.00 175 LEU A CA 1
ATOM 1379 C C . LEU A 1 175 ? 15.364 -8.148 -7.428 1.00 97.00 175 LEU A C 1
ATOM 1381 O O . LEU A 1 175 ? 15.108 -8.436 -8.599 1.00 97.00 175 LEU A O 1
ATOM 1385 N N . ASN A 1 176 ? 15.188 -9.007 -6.421 1.00 96.62 176 ASN A N 1
ATOM 1386 C CA . ASN A 1 176 ? 14.759 -10.397 -6.593 1.00 96.62 176 ASN A CA 1
ATOM 1387 C C . ASN A 1 176 ? 13.366 -10.510 -7.232 1.00 96.62 176 ASN A C 1
ATOM 1389 O O . ASN A 1 176 ? 13.096 -11.454 -7.973 1.00 96.62 176 ASN A O 1
ATOM 1393 N N . TYR A 1 177 ? 12.493 -9.526 -7.006 1.00 96.06 177 TYR A N 1
ATOM 1394 C CA . TYR A 1 177 ? 11.161 -9.448 -7.611 1.00 96.06 177 TYR A CA 1
ATOM 1395 C C . TYR A 1 177 ? 11.124 -8.645 -8.923 1.00 96.06 177 TYR A C 1
ATOM 1397 O O . TYR A 1 177 ? 10.063 -8.170 -9.327 1.00 96.06 177 TYR A O 1
ATOM 1405 N N . ASN A 1 178 ? 12.253 -8.530 -9.632 1.00 96.62 178 ASN A N 1
ATOM 1406 C CA . ASN A 1 178 ? 12.375 -7.847 -10.928 1.00 96.62 178 ASN A CA 1
ATOM 1407 C C . ASN A 1 178 ? 12.015 -6.350 -10.900 1.00 96.62 178 ASN A C 1
ATOM 1409 O O . ASN A 1 178 ? 11.653 -5.784 -11.934 1.00 96.62 178 ASN A O 1
ATOM 1413 N N . GLY A 1 179 ? 12.145 -5.688 -9.749 1.00 97.00 179 GLY A N 1
ATOM 1414 C CA . GLY A 1 179 ? 11.765 -4.287 -9.581 1.00 97.00 179 GLY A CA 1
ATOM 1415 C C . GLY A 1 179 ? 12.462 -3.341 -10.561 1.00 97.00 179 GLY A C 1
ATOM 1416 O O . GLY A 1 179 ? 11.811 -2.486 -11.158 1.00 97.00 179 GLY A O 1
ATOM 1417 N N . MET A 1 180 ? 13.757 -3.552 -10.830 1.00 96.69 180 MET A N 1
ATOM 1418 C CA . MET A 1 180 ? 14.503 -2.745 -11.810 1.00 96.69 180 MET A CA 1
ATOM 1419 C C . MET A 1 180 ? 13.998 -2.921 -13.241 1.00 96.69 180 MET A C 1
ATOM 1421 O O . MET A 1 180 ? 13.926 -1.953 -13.996 1.00 96.69 180 MET A O 1
ATOM 1425 N N . LYS A 1 181 ? 13.637 -4.148 -13.629 1.00 97.25 181 LYS A N 1
ATOM 1426 C CA . LYS A 1 181 ? 13.072 -4.407 -14.955 1.00 97.25 181 LYS A CA 1
ATOM 1427 C C . LYS A 1 181 ? 11.730 -3.691 -15.101 1.00 97.25 181 LYS A C 1
ATOM 1429 O O . LYS A 1 181 ? 11.533 -2.995 -16.091 1.00 97.25 181 LYS A O 1
ATOM 1434 N N . LEU A 1 182 ? 10.862 -3.809 -14.095 1.00 97.81 182 LEU A N 1
ATOM 1435 C CA . LEU A 1 182 ? 9.559 -3.146 -14.078 1.00 97.81 182 LEU A CA 1
ATOM 1436 C C . LEU A 1 182 ? 9.689 -1.618 -14.141 1.00 97.81 182 LEU A C 1
ATOM 1438 O O . LEU A 1 182 ? 8.956 -0.969 -14.882 1.00 97.81 182 LEU A O 1
ATOM 1442 N N . PHE A 1 183 ? 10.647 -1.047 -13.408 1.00 96.62 183 PHE A N 1
ATOM 1443 C CA . PHE A 1 183 ? 10.941 0.385 -13.447 1.00 96.62 183 PHE A CA 1
ATOM 1444 C C . PHE A 1 183 ? 11.326 0.851 -14.859 1.00 96.62 183 PHE A C 1
ATOM 1446 O O . PHE A 1 183 ? 10.756 1.810 -15.376 1.00 96.62 183 PHE A O 1
ATOM 1453 N N . LEU A 1 184 ? 12.239 0.134 -15.523 1.00 96.81 184 LEU A N 1
ATOM 1454 C CA . LEU A 1 184 ? 12.649 0.446 -16.895 1.00 96.81 184 LEU A CA 1
ATOM 1455 C C . LEU A 1 184 ? 11.508 0.288 -17.909 1.00 96.81 184 LEU A C 1
ATOM 1457 O O . LEU A 1 184 ? 11.458 1.033 -18.883 1.00 96.81 184 LEU A O 1
ATOM 1461 N N . GLU A 1 185 ? 10.616 -0.685 -17.719 1.00 97.31 185 GLU A N 1
ATOM 1462 C CA . GLU A 1 185 ? 9.421 -0.840 -18.556 1.00 97.31 185 GLU A CA 1
ATOM 1463 C C . GLU A 1 185 ? 8.450 0.332 -18.366 1.00 97.31 185 GLU A C 1
ATOM 1465 O O . GLU A 1 185 ? 7.964 0.869 -19.359 1.00 97.31 185 GLU A O 1
ATOM 1470 N N . CYS A 1 186 ? 8.247 0.798 -17.128 1.00 96.62 186 CYS A N 1
ATOM 1471 C CA . CYS A 1 186 ? 7.431 1.983 -16.852 1.00 96.62 186 CYS A CA 1
ATOM 1472 C C . CYS A 1 186 ? 8.000 3.238 -17.521 1.00 96.62 186 CYS A C 1
ATOM 1474 O O . CYS A 1 186 ? 7.248 3.950 -18.173 1.00 96.62 186 CYS A O 1
ATOM 1476 N N . LEU A 1 187 ? 9.314 3.478 -17.439 1.00 94.75 187 LEU A N 1
ATOM 1477 C CA . LEU A 1 187 ? 9.954 4.628 -18.098 1.00 94.75 187 LEU A CA 1
ATOM 1478 C C . LEU A 1 187 ? 9.831 4.601 -19.629 1.00 94.75 187 LEU A C 1
ATOM 1480 O O . LEU A 1 187 ? 9.853 5.645 -20.272 1.00 94.75 187 LEU A O 1
ATOM 1484 N N . LYS A 1 188 ? 9.755 3.410 -20.231 1.00 95.31 188 LYS A N 1
ATOM 1485 C CA . LYS A 1 188 ? 9.574 3.269 -21.682 1.00 95.31 188 LYS A CA 1
ATOM 1486 C C . LYS A 1 188 ? 8.130 3.506 -22.110 1.00 95.31 188 LYS A C 1
ATOM 1488 O O . LYS A 1 188 ? 7.915 4.060 -23.182 1.00 95.31 188 LYS A O 1
ATOM 1493 N N . GLU A 1 189 ? 7.169 3.040 -21.316 1.00 96.12 189 GLU A N 1
ATOM 1494 C CA . GLU A 1 189 ? 5.739 3.198 -21.606 1.00 96.12 189 GLU A CA 1
ATOM 1495 C C . GLU A 1 189 ? 5.241 4.616 -21.276 1.00 96.12 189 GLU A C 1
ATOM 1497 O O . GLU A 1 189 ? 4.407 5.153 -22.003 1.00 96.12 189 GLU A O 1
ATOM 1502 N N . PHE A 1 190 ? 5.778 5.236 -20.219 1.00 93.12 190 PHE A N 1
ATOM 1503 C CA . PHE A 1 190 ? 5.396 6.557 -19.711 1.00 93.12 190 PHE A CA 1
ATOM 1504 C C . PHE A 1 190 ? 6.627 7.493 -19.646 1.00 93.12 190 PHE A C 1
ATOM 1506 O O . PHE A 1 190 ? 7.230 7.627 -18.578 1.00 93.12 190 PHE A O 1
ATOM 1513 N N . PRO A 1 191 ? 7.048 8.080 -20.783 1.00 74.38 191 PRO A N 1
ATOM 1514 C CA . PRO A 1 191 ? 8.204 8.978 -20.859 1.00 74.38 191 PRO A CA 1
ATOM 1515 C C . PRO A 1 191 ? 7.956 10.380 -20.285 1.00 74.38 191 PRO A C 1
ATOM 1517 O O . PRO A 1 191 ? 6.794 10.849 -20.303 1.00 74.38 191 PRO A O 1
#

Solvent-accessible surface area (backbone atoms only — not comparable to full-atom values): 11471 Å² total; per-residue (Å²): 135,80,88,86,85,84,89,85,87,88,86,89,82,88,88,84,86,81,88,86,92,81,95,72,87,76,85,85,77,84,62,74,74,65,52,54,60,54,51,50,53,53,50,49,50,50,51,50,52,52,43,52,52,46,50,75,75,37,88,49,68,68,57,39,37,53,37,52,58,56,56,69,76,50,60,72,43,77,71,45,54,96,46,43,67,62,53,52,55,53,39,54,62,57,61,34,84,91,54,82,57,64,72,47,40,44,53,37,41,51,52,50,28,47,43,46,67,77,53,56,66,70,56,34,51,53,45,36,74,73,41,48,56,61,48,37,52,50,51,39,53,50,30,55,74,70,70,48,90,47,70,56,44,53,37,32,51,54,32,46,50,46,36,30,53,97,28,68,70,37,41,50,50,38,53,75,70,44,42,65,60,53,50,54,50,46,50,69,78,58,117

Foldseek 3Di:
DDDDDDDDDDDDDDDDDDDDDDPDDDDDDDDPVVVVVVVVLVVLLVVLVVLLVQLVVDVDPVSLLVSLVVVVVDDPPVSVVVVLVSLLLSLLVCLPPVHPDPSSLLSSLVNLLSHLQPDDLVSLVVSLVSVLLVSLLVQLVVCVVVLHDDPSVVSSVSSLCSSCPPHPVSVVVCVVNVVVVSVVSCVVSPD

InterPro domains:
  IPR011989 Armadillo-like helical [G3DSA:1.25.10.10] (32-190)
  IPR016024 Armadillo-type fold [SSF48371] (40-190)
  IPR051341 Zyg-11-related ubiquitin ligase adapter protein [PTHR12904] (35-191)
  IPR055142 Protein zer-1 homolog-like, C-terminal domain [PF22964] (39-191)

Organism: Micrurus corallinus (NCBI:txid54390)

Nearest PDB structures (foldseek):
  7ep2-assembly2_C  TM=9.112E-01  e=1.136E-03  Homo sapiens
  7n6g-assembly1_1G  TM=5.477E-01  e=7.052E-02  Chlamydomonas reinhardtii
  7n6g-assembly1_1E  TM=5.314E-01  e=6.702E-02  Chlamydomonas reinhardtii
  8g9k-assembly1_A  TM=3.561E-01  e=8.647E-02  synthetic construct

Radius of gyration: 30.83 Å; Cα contacts (8 Å, |Δi|>4): 142; chains: 1; bounding box: 59×74×82 Å

Secondary structure (DSSP, 8-state):
-------------PPPP--------------HHHHHHHHHHHHHHHHHHHHHHHHHH---HHHHHHHHHHHTTSPTTTTTGGGHHHHHHHHHHHTSTT---HHHHHHHHHHHHHHHHT--HHHHHHHHHTTHHHHHHHHHHHHHHTT---HHHHHHHHHHHHHHTT-HHHHHHHHHTTHHHHHHHHHHH--

pLDDT: mean 81.67, std 21.41, range [29.42, 97.81]

Mean predicted aligned error: 11.75 Å